Protein AF-A0A970DI71-F1 (afdb_monomer)

Nearest PDB structures (foldseek):
  1t9r-assembly1_A  TM=1.880E-01  e=9.230E+00  Homo sapiens

Sequence (344 aa):
MKNEFAGAINQFGLTFRQYRLLLSMQRLLVEDDIKREIDQDKINLKRLWLEEWEGKVLKTIDESSADRSFISDMTALQQEIDIEKKSLQMSNLPLYLILLELCLFTPYYPLNSSRDKEYMTLKIASFKTSYNIMLEKFSKFLGIDKNMVKVFQESYKKSVTAISGKTQSVLVGMVIGAIIVAITAGFAAPAIAVLFAAEGLTGAAAIASGLAALGGGAIAAGGLGMAGGIAVIVSGGALLGVGCGAGIGSLLQASPDFALTQAAKLEVVIREIIFLCQKDVRMIQEIIKEQRAAICKLEDELLELRISDEENKEKIKNLEKSISYLKKALERYQNIYMEANKNV

Solvent-accessible surface area (backbone atoms only — not comparable to full-atom values): 18375 Å² total; per-residue (Å²): 105,82,74,54,61,51,53,61,58,58,64,34,35,41,52,73,68,56,44,47,51,42,53,20,52,53,52,50,54,52,51,52,32,46,72,62,39,82,53,65,69,57,33,51,52,51,48,52,50,49,53,54,49,51,61,47,38,50,71,54,50,66,89,87,55,95,74,78,67,72,54,86,46,74,66,62,43,44,51,54,45,54,52,49,58,69,67,46,81,90,60,68,57,59,51,54,38,43,50,47,44,62,62,62,61,57,82,48,44,55,64,85,49,98,54,27,74,61,35,58,69,55,68,77,57,50,62,74,67,56,60,46,52,52,50,37,51,50,25,51,63,65,72,40,66,50,64,51,57,58,50,48,50,52,46,31,55,50,35,42,27,65,45,68,72,48,83,66,80,75,62,77,43,68,67,49,36,24,56,51,51,19,52,57,47,62,42,41,42,68,63,34,28,74,71,25,32,55,92,92,46,61,68,73,58,2,30,39,45,15,36,35,31,42,28,29,69,70,80,77,80,79,82,54,56,39,53,48,13,33,22,19,49,63,40,22,34,56,60,48,33,100,32,64,29,72,34,40,52,51,48,24,26,73,32,33,62,57,37,38,47,34,40,16,45,30,48,37,43,47,53,62,42,35,46,68,70,63,62,44,64,64,61,50,52,50,52,54,52,28,37,49,53,29,47,53,52,53,51,51,54,50,52,51,50,68,69,71,49,81,88,43,57,64,39,49,55,23,33,54,49,15,51,52,25,46,52,48,38,50,55,51,52,50,51,52,48,56,58,52,67,73,75,111

Secondary structure (DSSP, 8-state):
-HHHHHHHHHTTSPPHHHHHHHHHHHHHHHHHHHHH---HHHHHHHHHHHHHHHHHHHHHS-TT-S--S----HHHHHHHHHHHHHH--S--HHHHHHHHHHHH---S---SSTTHHHHTT---SS-HHHHHHHHHHHHHHTT--THHHHHHHHHHHHHHHHHH-S-STTTSSTHHHHHHHHHHTT--HHHHHHHHPPTT--THHHHHHHHHHHTTT-TTS---HHHHHHHHHTTTGGG-SS---HHHHHHHHH-HHHHHHHHHHHHHIIIIIIIIII--HHHHHHHHHHHHHHHHHHHHHHHHHHHS-GGGHHHHHHHHHHHHHHHHHHHHHHHHHHHHHT--

Foldseek 3Di:
DVVVLLVLLVLLFDDPLLVLLLVLLLLVLLVVLLVLDPDPVLNVVSVVQSVLLLVLLLVLQDPPDPPSDRPNDPVSSLVSLVVVVVVDDPFLLSLLLSLLLLLLAFGLAALVDPCNVVSLVDHRSDDPVVSLVSSLVSCVSSVHHSCVSVVSNVLLQVLLCQLQVDHDPPQSDRPLNNVLCCLLSLRVQVLQLVQAQDPPDHDPVSSQRLLQLLLFDNPPPDPRGSSRSSRSQSQLSSLFDLGPDSNVLVVLLVALSSLSNSLSSNLCCLQVPCCPPPLPLVSLVSRLVRNVSSLVVLVVVLVVLVVPDDPSVSSNVSSVSSSSSSVSSSVSSVVSSVVSVVVD

Mean predicted aligned error: 9.66 Å

Radius of gyration: 19.43 Å; Cα contacts (8 Å, |Δi|>4): 458; chains: 1; bounding box: 51×45×55 Å

pLDDT: mean 73.45, std 18.36, range [30.02, 95.81]

Structure (mmCIF, N/CA/C/O backbone):
data_AF-A0A970DI71-F1
#
_entry.id   AF-A0A970DI71-F1
#
loop_
_atom_site.group_PDB
_atom_site.id
_atom_site.type_symbol
_atom_site.label_atom_id
_atom_site.label_alt_id
_atom_site.label_comp_id
_atom_site.label_asym_id
_atom_site.label_entity_id
_atom_site.label_seq_id
_atom_site.pdbx_PDB_ins_code
_atom_site.Cartn_x
_atom_site.Cartn_y
_atom_site.Cartn_z
_atom_site.occupancy
_atom_site.B_iso_or_equiv
_atom_site.auth_seq_id
_atom_site.auth_comp_id
_atom_site.auth_asym_id
_atom_site.auth_atom_id
_atom_site.pdbx_PDB_model_num
ATOM 1 N N . MET A 1 1 ? -15.654 6.236 -26.287 1.00 32.94 1 MET A N 1
ATOM 2 C CA . MET A 1 1 ? -14.282 5.688 -26.379 1.00 32.94 1 MET A CA 1
ATOM 3 C C . MET A 1 1 ? -13.228 6.485 -25.608 1.00 32.94 1 MET A C 1
ATOM 5 O O . MET A 1 1 ? -13.005 6.086 -24.481 1.00 32.94 1 MET A O 1
ATOM 9 N N . LYS A 1 2 ? -12.604 7.591 -26.072 1.00 30.02 2 LYS A N 1
ATOM 10 C CA . LYS A 1 2 ? -11.569 8.298 -25.252 1.00 30.02 2 LYS A CA 1
ATOM 11 C C . LYS A 1 2 ? -12.060 8.760 -23.860 1.00 30.02 2 LYS A C 1
ATOM 13 O O . LYS A 1 2 ? -11.286 8.716 -22.913 1.00 30.02 2 LYS A O 1
ATOM 18 N N . ASN A 1 3 ? -13.342 9.116 -23.728 1.00 34.25 3 ASN A N 1
ATOM 19 C CA . ASN A 1 3 ? -13.947 9.535 -22.452 1.00 34.25 3 ASN A CA 1
ATOM 20 C C . ASN A 1 3 ? -14.327 8.382 -21.503 1.00 34.25 3 ASN A C 1
ATOM 22 O O . ASN A 1 3 ? -14.490 8.630 -20.316 1.00 34.25 3 ASN A O 1
ATOM 26 N N . GLU A 1 4 ? -14.453 7.141 -21.986 1.00 38.47 4 GLU A N 1
ATOM 27 C CA . GLU A 1 4 ? -14.722 5.977 -21.117 1.00 38.47 4 GLU A CA 1
ATOM 28 C C . GLU A 1 4 ? -13.419 5.458 -20.488 1.00 38.47 4 GLU A C 1
ATOM 30 O O . GLU A 1 4 ? -13.402 5.129 -19.307 1.00 38.47 4 GLU A O 1
ATOM 35 N N . PHE A 1 5 ? -12.299 5.508 -21.228 1.00 41.31 5 PHE A N 1
ATOM 36 C CA . PHE A 1 5 ? -10.976 5.076 -20.745 1.00 41.31 5 PHE A CA 1
ATOM 37 C C . PHE A 1 5 ? -10.428 5.928 -19.587 1.00 41.31 5 PHE A C 1
ATOM 39 O O . PHE A 1 5 ? -9.821 5.388 -18.666 1.00 41.31 5 PHE A O 1
ATOM 46 N N . ALA A 1 6 ? -10.687 7.240 -19.571 1.00 43.81 6 ALA A N 1
ATOM 47 C CA . ALA A 1 6 ? -10.352 8.089 -18.420 1.00 43.81 6 ALA A CA 1
ATOM 48 C C . ALA A 1 6 ? -11.215 7.766 -17.178 1.00 43.81 6 ALA A C 1
ATOM 50 O O . ALA A 1 6 ? -10.804 8.010 -16.044 1.00 43.81 6 ALA A O 1
ATOM 51 N N . GLY A 1 7 ? -12.405 7.190 -17.383 1.00 47.22 7 GLY A N 1
ATOM 52 C CA . GLY A 1 7 ? -13.349 6.850 -16.321 1.00 47.22 7 GLY A CA 1
ATOM 53 C C . GLY A 1 7 ? -12.916 5.661 -15.463 1.00 47.22 7 GLY A C 1
ATOM 54 O O . GLY A 1 7 ? -13.193 5.667 -14.268 1.00 47.22 7 GLY A O 1
ATOM 55 N N . ALA A 1 8 ? -12.215 4.679 -16.034 1.00 45.81 8 ALA A N 1
ATOM 56 C CA . ALA A 1 8 ? -11.766 3.482 -15.317 1.00 45.81 8 ALA A CA 1
ATOM 57 C C . ALA A 1 8 ? -10.634 3.787 -14.322 1.00 45.81 8 ALA A C 1
ATOM 59 O O . ALA A 1 8 ? -10.703 3.392 -13.162 1.00 45.81 8 ALA A O 1
ATOM 60 N N . ILE A 1 9 ? -9.626 4.562 -14.742 1.00 51.59 9 ILE A N 1
ATOM 61 C CA . ILE A 1 9 ? -8.473 4.950 -13.905 1.00 51.59 9 ILE A CA 1
ATOM 62 C C . ILE A 1 9 ? -8.904 5.906 -12.781 1.00 51.59 9 ILE A C 1
ATOM 64 O O . ILE A 1 9 ? -8.427 5.792 -11.653 1.00 51.59 9 ILE A O 1
ATOM 68 N N . ASN A 1 10 ? -9.878 6.787 -13.041 1.00 56.94 10 ASN A N 1
ATOM 69 C CA . ASN A 1 10 ? -10.446 7.669 -12.017 1.00 56.94 10 ASN A CA 1
ATOM 70 C C . ASN A 1 10 ? -11.092 6.915 -10.841 1.00 56.94 10 ASN A C 1
ATOM 72 O O . ASN A 1 10 ? -11.181 7.474 -9.752 1.00 56.94 10 ASN A O 1
ATOM 76 N N . GLN A 1 11 ? -11.526 5.662 -11.024 1.00 61.88 11 GLN A N 1
ATOM 77 C CA . GLN A 1 11 ? -12.143 4.863 -9.953 1.00 61.88 11 GLN A CA 1
ATOM 78 C C . GLN A 1 11 ? -11.123 4.288 -8.961 1.00 61.88 11 GLN A C 1
ATOM 80 O O . GLN A 1 11 ? -11.496 3.855 -7.873 1.00 61.88 11 GLN A O 1
ATOM 85 N N . PHE A 1 12 ? -9.841 4.297 -9.326 1.00 66.00 12 PHE A N 1
ATOM 86 C CA . PHE A 1 12 ? -8.734 3.820 -8.502 1.00 66.00 12 PHE A CA 1
ATOM 87 C C . PHE A 1 12 ? -8.106 4.934 -7.650 1.00 66.00 12 PHE A C 1
ATOM 89 O O . PHE A 1 12 ? -7.296 4.646 -6.772 1.00 66.00 12 PHE A O 1
ATOM 96 N N . GLY A 1 13 ? -8.470 6.199 -7.872 1.00 69.06 13 GLY A N 1
ATOM 97 C CA . GLY A 1 13 ? -8.037 7.320 -7.040 1.00 69.06 13 GLY A CA 1
ATOM 98 C C . GLY A 1 13 ? -8.971 7.561 -5.851 1.00 69.06 13 GLY A C 1
ATOM 99 O O . GLY A 1 13 ? -10.190 7.480 -5.988 1.00 69.06 13 GLY A O 1
ATOM 100 N N . LEU A 1 14 ? -8.412 7.911 -4.692 1.00 74.81 14 LEU A N 1
ATOM 101 C CA . LEU A 1 14 ? -9.180 8.524 -3.601 1.00 74.81 14 LEU A CA 1
ATOM 102 C C . LEU A 1 14 ? -9.394 10.029 -3.840 1.00 74.81 14 LEU A C 1
ATOM 104 O O . LEU A 1 14 ? -8.502 10.745 -4.291 1.00 74.81 14 LEU A O 1
ATOM 108 N N . THR A 1 15 ? -10.562 10.554 -3.478 1.00 75.50 15 THR A N 1
ATOM 109 C CA . THR A 1 15 ? -10.748 12.011 -3.383 1.00 75.50 15 THR A CA 1
ATOM 110 C C . THR A 1 15 ? -9.911 12.579 -2.234 1.00 75.50 15 THR A C 1
ATOM 112 O O . THR A 1 15 ? -9.514 11.852 -1.322 1.00 75.50 15 THR A O 1
ATOM 115 N N . PHE A 1 16 ? -9.687 13.896 -2.213 1.00 73.81 16 PHE A N 1
ATOM 116 C CA . PHE A 1 16 ? -8.983 14.547 -1.101 1.00 73.81 16 PHE A CA 1
ATOM 117 C C . PHE A 1 16 ? -9.597 14.203 0.267 1.00 73.81 16 PHE A C 1
ATOM 119 O O . PHE A 1 16 ? -8.891 13.862 1.215 1.00 73.81 16 PHE A O 1
ATOM 126 N N . ARG A 1 17 ? -10.930 14.221 0.350 1.00 77.44 17 ARG A N 1
ATOM 127 C CA . ARG A 1 17 ? -11.662 13.886 1.572 1.00 77.44 17 ARG A CA 1
ATOM 128 C C . ARG A 1 17 ? -11.459 12.428 1.987 1.00 77.44 17 ARG A C 1
ATOM 130 O O . ARG A 1 17 ? -11.191 12.156 3.153 1.00 77.44 17 ARG A O 1
ATOM 137 N N . GLN A 1 18 ? -11.526 11.499 1.036 1.00 81.75 18 GLN A N 1
ATOM 138 C CA . GLN A 1 18 ? -11.273 10.076 1.282 1.00 81.75 18 GLN A CA 1
ATOM 139 C C . GLN A 1 18 ? -9.822 9.818 1.706 1.00 81.75 18 GLN A C 1
ATOM 141 O O . GLN A 1 18 ? -9.566 9.021 2.607 1.00 81.75 18 GLN A O 1
ATOM 146 N N . TYR A 1 19 ? -8.866 10.527 1.106 1.00 77.88 19 TYR A N 1
ATOM 147 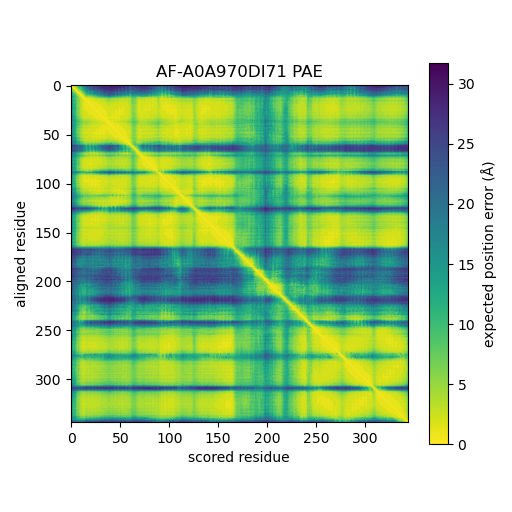C CA . TYR A 1 19 ? -7.462 10.434 1.486 1.00 77.88 19 TYR A CA 1
ATOM 148 C C . TYR A 1 19 ? -7.211 10.985 2.899 1.00 77.88 19 TYR A C 1
ATOM 150 O O . TYR A 1 19 ? -6.511 10.360 3.694 1.00 77.88 19 TYR A O 1
ATOM 158 N N . ARG A 1 20 ? -7.864 12.091 3.274 1.00 80.69 20 ARG A N 1
ATOM 159 C CA . ARG A 1 20 ? -7.847 12.608 4.651 1.00 80.69 20 ARG A CA 1
ATOM 160 C C . ARG A 1 20 ? -8.412 11.599 5.656 1.00 80.69 20 ARG A C 1
ATOM 162 O O . ARG A 1 20 ? -7.857 11.471 6.749 1.00 80.69 20 ARG A O 1
ATOM 169 N N . LEU A 1 21 ? -9.480 10.875 5.305 1.00 86.88 21 LEU A N 1
ATOM 170 C CA . LEU A 1 21 ? -10.022 9.794 6.139 1.00 86.88 21 LEU A CA 1
ATOM 171 C C . LEU A 1 21 ? -8.980 8.689 6.358 1.00 86.88 21 LEU A C 1
ATOM 173 O O . LEU A 1 21 ? -8.718 8.329 7.505 1.00 86.88 21 LEU A O 1
ATOM 177 N N . LEU A 1 22 ? -8.337 8.213 5.284 1.00 85.62 22 LEU A N 1
ATOM 178 C CA . LEU A 1 22 ? -7.258 7.221 5.361 1.00 85.62 22 LEU A CA 1
ATOM 179 C C . LEU A 1 22 ? -6.131 7.682 6.294 1.00 85.62 22 LEU A C 1
ATOM 181 O O . LEU A 1 22 ? -5.760 6.960 7.219 1.00 85.62 22 LEU A O 1
ATOM 185 N N . LEU A 1 23 ? -5.622 8.895 6.085 1.00 83.44 23 LEU A N 1
ATOM 186 C CA . LEU A 1 23 ? -4.538 9.458 6.887 1.00 83.44 23 LEU A CA 1
ATOM 187 C C . LEU A 1 23 ? -4.926 9.622 8.362 1.00 83.44 23 LEU A C 1
ATOM 189 O O . LEU A 1 23 ? -4.149 9.288 9.254 1.00 83.44 23 LEU A O 1
ATOM 193 N N . SER A 1 24 ? -6.149 10.079 8.637 1.00 89.31 24 SER A N 1
ATOM 194 C CA . SER A 1 24 ? -6.659 10.209 10.008 1.00 89.31 24 SER A CA 1
ATOM 195 C C . SER A 1 24 ? -6.764 8.845 10.699 1.00 89.31 24 SER A C 1
ATOM 197 O O . SER A 1 24 ? -6.403 8.705 11.866 1.00 89.31 24 SER A O 1
ATOM 199 N N . MET A 1 25 ? -7.186 7.808 9.973 1.00 91.94 25 MET A N 1
ATOM 200 C CA . MET A 1 25 ? -7.239 6.434 10.482 1.00 91.94 25 MET A CA 1
ATOM 201 C C . MET A 1 25 ? -5.841 5.840 10.720 1.00 91.94 25 MET A C 1
ATOM 203 O O . MET A 1 25 ? -5.632 5.180 11.737 1.00 91.94 25 MET A O 1
ATOM 207 N N . GLN A 1 26 ? -4.866 6.111 9.846 1.00 87.81 26 GLN A N 1
ATOM 208 C CA . GLN A 1 26 ? -3.463 5.721 10.053 1.00 87.81 26 GLN A CA 1
ATOM 209 C C . GLN A 1 26 ? -2.869 6.384 11.300 1.00 87.81 26 GLN A C 1
ATOM 211 O O . GLN A 1 26 ? -2.247 5.706 12.117 1.00 87.81 26 GLN A O 1
ATOM 216 N N . ARG A 1 27 ? -3.129 7.681 11.498 1.00 89.75 27 ARG A N 1
ATOM 217 C CA . ARG A 1 27 ? -2.744 8.430 12.704 1.00 89.75 27 ARG A CA 1
ATOM 218 C C . ARG A 1 27 ? -3.292 7.767 13.969 1.00 89.75 27 ARG A C 1
ATOM 220 O O . ARG A 1 27 ? -2.546 7.497 14.906 1.00 89.75 27 ARG A O 1
ATOM 227 N N . LEU A 1 28 ? -4.582 7.422 13.966 1.00 92.19 28 LEU A N 1
ATOM 228 C CA . LEU A 1 28 ? -5.248 6.756 15.090 1.00 92.19 28 LEU A CA 1
ATOM 229 C C . LEU A 1 28 ? -4.700 5.346 15.371 1.00 92.19 28 LEU A C 1
ATOM 231 O O . LEU A 1 28 ? -4.624 4.966 16.539 1.00 92.19 28 LEU A O 1
ATOM 235 N N . LEU A 1 29 ? -4.277 4.592 14.344 1.00 89.56 29 LEU A N 1
ATOM 236 C CA . LEU A 1 29 ? -3.578 3.307 14.532 1.00 89.56 29 LEU A CA 1
ATOM 237 C C . LEU A 1 29 ? -2.271 3.490 15.305 1.00 89.56 29 LEU A C 1
ATOM 239 O O . LEU A 1 29 ? -1.957 2.697 16.190 1.00 89.56 29 LEU A O 1
ATOM 243 N N . VAL A 1 30 ? -1.513 4.538 14.983 1.00 90.06 30 VAL A N 1
ATOM 244 C CA . VAL A 1 30 ? -0.240 4.838 15.649 1.00 90.06 30 VAL A CA 1
ATOM 245 C C . VAL A 1 30 ? -0.477 5.337 17.072 1.00 90.06 30 VAL A C 1
ATOM 247 O O . VAL A 1 30 ? 0.224 4.914 17.987 1.00 90.06 30 VAL A O 1
ATOM 250 N N . GLU A 1 31 ? -1.490 6.177 17.294 1.00 92.12 31 GLU A N 1
ATOM 251 C CA . GLU A 1 31 ? -1.868 6.617 18.642 1.00 92.12 31 GLU A CA 1
ATOM 252 C C . GLU A 1 31 ? -2.305 5.457 19.543 1.00 92.12 31 GLU A C 1
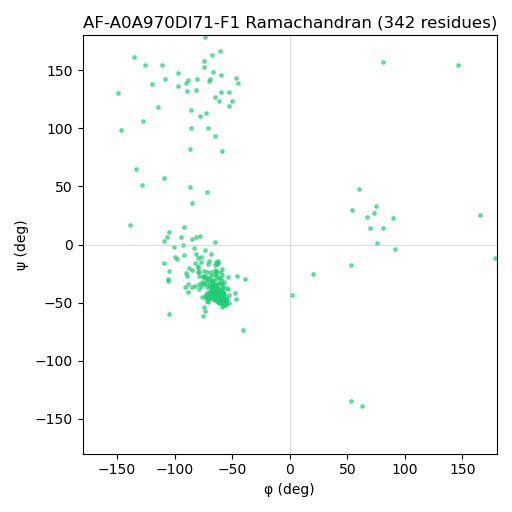ATOM 254 O O . GLU A 1 31 ? -1.957 5.435 20.724 1.00 92.12 31 GLU A O 1
ATOM 259 N N . ASP A 1 32 ? -3.075 4.500 19.020 1.00 90.44 32 ASP A N 1
ATOM 260 C CA . ASP A 1 32 ? -3.457 3.300 19.770 1.00 90.44 32 ASP A CA 1
ATOM 261 C C . ASP A 1 32 ? -2.242 2.438 20.109 1.00 90.44 32 ASP A C 1
ATOM 263 O O . ASP A 1 32 ? -2.145 1.948 21.233 1.00 90.44 32 ASP A O 1
ATOM 267 N N . ASP A 1 33 ? -1.278 2.318 19.191 1.00 90.12 33 ASP A N 1
ATOM 268 C CA . ASP A 1 33 ? -0.030 1.614 19.476 1.00 90.12 33 ASP A CA 1
ATOM 269 C C . ASP A 1 33 ? 0.793 2.305 20.572 1.00 90.12 33 ASP A C 1
ATOM 271 O O . ASP A 1 33 ? 1.257 1.649 21.504 1.00 90.12 33 ASP A O 1
ATOM 275 N N . ILE A 1 34 ? 0.907 3.637 20.519 1.00 92.12 34 ILE A N 1
ATOM 276 C CA . ILE A 1 34 ? 1.573 4.444 21.554 1.00 92.12 34 ILE A CA 1
ATOM 277 C C . ILE A 1 34 ? 0.896 4.253 22.914 1.00 92.12 34 ILE A C 1
ATOM 279 O O . ILE A 1 34 ? 1.584 4.091 23.918 1.00 92.12 34 ILE A O 1
ATOM 283 N N . LYS A 1 35 ? -0.443 4.249 22.965 1.00 91.31 35 LYS A N 1
ATOM 284 C CA . LYS A 1 35 ? -1.215 4.055 24.208 1.00 91.31 35 LYS A CA 1
ATOM 285 C C . LYS A 1 35 ? -1.010 2.672 24.833 1.00 91.31 35 LYS A C 1
ATOM 287 O O . LYS A 1 35 ? -1.277 2.509 26.021 1.00 91.31 35 LYS A O 1
ATOM 292 N N . ARG A 1 36 ? -0.595 1.680 24.042 1.00 88.81 36 ARG A N 1
ATOM 293 C CA . ARG A 1 36 ? -0.370 0.294 24.483 1.00 88.81 36 ARG A CA 1
ATOM 294 C C . ARG A 1 36 ? 1.091 -0.020 24.789 1.00 88.81 36 ARG A C 1
ATOM 296 O O . ARG A 1 36 ? 1.358 -1.078 25.352 1.00 88.81 36 ARG A O 1
ATOM 303 N N . GLU A 1 37 ? 2.019 0.847 24.396 1.00 90.31 37 GLU A N 1
ATOM 304 C CA . GLU A 1 37 ? 3.434 0.705 24.723 1.00 90.31 37 GLU A CA 1
ATOM 305 C C . GLU A 1 37 ? 3.661 0.950 26.221 1.00 90.31 37 GLU A C 1
ATOM 307 O O . GLU A 1 37 ? 3.031 1.817 26.821 1.00 90.31 37 GLU A O 1
ATOM 312 N N . ILE A 1 38 ? 4.548 0.159 26.825 1.00 90.88 38 ILE A N 1
ATOM 313 C CA . ILE A 1 38 ? 4.873 0.241 28.261 1.00 90.88 38 ILE A CA 1
ATOM 314 C C . ILE A 1 38 ? 6.248 0.889 28.450 1.00 90.88 38 ILE A C 1
ATOM 316 O O . ILE A 1 38 ? 6.503 1.569 29.440 1.00 90.88 38 ILE A O 1
ATOM 320 N N . ASP A 1 39 ? 7.138 0.675 27.485 1.00 92.69 39 ASP A N 1
ATOM 321 C CA . ASP A 1 39 ? 8.491 1.208 27.478 1.00 92.69 39 ASP A CA 1
ATOM 322 C C . ASP A 1 39 ? 8.469 2.719 27.196 1.00 92.69 39 ASP A C 1
ATOM 324 O O . ASP A 1 39 ? 8.099 3.159 26.105 1.00 92.69 39 ASP A O 1
ATOM 328 N N . GLN A 1 40 ? 8.851 3.522 28.193 1.00 94.25 40 GLN A N 1
ATOM 329 C CA . GLN A 1 40 ? 8.754 4.981 28.127 1.00 94.25 40 GLN A CA 1
ATOM 330 C C . GLN A 1 40 ? 9.634 5.592 27.028 1.00 94.25 40 GLN A C 1
ATOM 332 O O . GLN A 1 40 ? 9.226 6.570 26.395 1.00 94.25 40 GLN A O 1
ATOM 337 N N . ASP A 1 41 ? 10.801 5.006 26.758 1.00 93.44 41 ASP A N 1
ATOM 338 C CA . ASP A 1 41 ? 11.694 5.476 25.701 1.00 93.44 41 ASP A CA 1
ATOM 339 C C . ASP A 1 41 ? 11.078 5.199 24.328 1.00 93.44 41 ASP A C 1
ATOM 341 O O . ASP A 1 41 ? 11.050 6.081 23.464 1.00 93.44 41 ASP A O 1
ATOM 345 N N . LYS A 1 42 ? 10.472 4.018 24.144 1.00 92.56 42 LYS A N 1
ATOM 346 C CA . LYS A 1 42 ? 9.714 3.708 22.922 1.00 92.56 42 LYS A CA 1
ATOM 347 C C . LYS A 1 42 ? 8.470 4.571 22.778 1.00 92.56 42 LYS A C 1
ATOM 349 O O . LYS A 1 42 ? 8.196 5.009 21.666 1.00 92.56 42 LYS A O 1
ATOM 354 N N . ILE A 1 43 ? 7.735 4.855 23.855 1.00 94.31 43 ILE A N 1
ATOM 355 C CA . ILE A 1 43 ? 6.598 5.790 23.828 1.00 94.31 43 ILE A CA 1
ATOM 356 C C . ILE A 1 43 ? 7.058 7.145 23.282 1.00 94.31 43 ILE A C 1
ATOM 358 O O . ILE A 1 43 ? 6.437 7.684 22.366 1.00 94.31 43 ILE A O 1
ATOM 362 N N . ASN A 1 44 ? 8.150 7.685 23.827 1.00 95.44 44 ASN A N 1
ATOM 363 C CA . ASN A 1 44 ? 8.685 8.980 23.418 1.00 95.44 44 ASN A CA 1
ATOM 364 C C . ASN A 1 44 ? 9.124 8.957 21.949 1.00 95.44 44 ASN A C 1
ATOM 366 O O . ASN A 1 44 ? 8.753 9.844 21.184 1.00 95.44 44 ASN A O 1
ATOM 370 N N . LEU A 1 45 ? 9.838 7.913 21.524 1.00 93.50 45 LEU A N 1
ATOM 371 C CA . LEU A 1 45 ? 10.304 7.788 20.145 1.00 93.50 45 LEU A CA 1
ATOM 372 C C . LEU A 1 45 ? 9.152 7.591 19.143 1.00 93.50 45 LEU A C 1
ATOM 374 O O . LEU A 1 45 ? 9.175 8.170 18.059 1.00 93.50 45 LEU A O 1
ATOM 378 N N . LYS A 1 46 ? 8.110 6.831 19.504 1.00 93.56 46 LYS A N 1
ATOM 379 C CA . LYS A 1 46 ? 6.896 6.667 18.686 1.00 93.56 46 LYS A CA 1
ATOM 380 C C . LYS A 1 46 ? 6.111 7.973 18.552 1.00 93.56 46 LYS A C 1
ATOM 382 O O . LYS A 1 46 ? 5.580 8.237 17.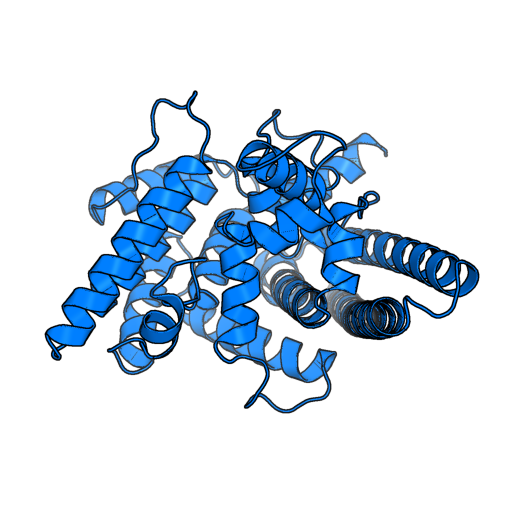477 1.00 93.56 46 LYS A O 1
ATOM 387 N N . ARG A 1 47 ? 6.048 8.790 19.613 1.00 95.81 47 ARG A N 1
ATOM 388 C CA . ARG A 1 47 ? 5.444 10.135 19.567 1.00 95.81 47 ARG A CA 1
ATOM 389 C C . ARG A 1 47 ? 6.222 11.066 18.646 1.00 95.81 47 ARG A C 1
ATOM 391 O O . ARG A 1 47 ? 5.608 11.671 17.781 1.00 95.81 47 ARG A O 1
ATOM 398 N N . LEU A 1 48 ? 7.551 11.093 18.760 1.00 94.00 48 LEU A N 1
ATOM 399 C CA . LEU A 1 48 ? 8.408 11.866 17.854 1.00 94.00 48 LEU A CA 1
ATOM 400 C C . LEU A 1 48 ? 8.207 11.450 16.393 1.00 94.00 48 LEU A C 1
ATOM 402 O O . LEU A 1 48 ? 8.053 12.304 15.523 1.00 94.00 48 LEU A O 1
ATOM 406 N N . TRP A 1 49 ? 8.141 10.140 16.126 1.00 88.00 49 TRP A N 1
ATOM 407 C CA . TRP A 1 49 ? 7.845 9.638 14.787 1.00 88.00 49 TRP A CA 1
ATOM 408 C C . TRP A 1 49 ? 6.483 10.128 14.283 1.00 88.00 49 TRP A C 1
ATOM 410 O O . TRP A 1 49 ? 6.380 10.572 13.143 1.00 88.00 49 TRP A O 1
ATOM 420 N N . LEU A 1 50 ? 5.445 10.067 15.126 1.00 90.44 50 LEU A N 1
ATOM 421 C CA . LEU A 1 50 ? 4.099 10.511 14.766 1.00 90.44 50 LEU A CA 1
ATOM 422 C C . LEU A 1 50 ? 4.059 12.019 14.486 1.00 90.44 50 LEU A C 1
ATOM 424 O O . LEU A 1 50 ? 3.509 12.419 13.468 1.00 90.44 50 LEU A O 1
ATOM 428 N N . GLU A 1 51 ? 4.685 12.841 15.327 1.00 90.50 51 GLU A N 1
ATOM 429 C CA . GLU A 1 51 ? 4.774 14.297 15.144 1.00 90.50 51 GLU A CA 1
ATOM 430 C C . GLU A 1 51 ? 5.504 14.665 13.843 1.00 90.50 51 GLU A C 1
ATOM 432 O O . GLU A 1 51 ? 5.041 15.510 13.071 1.00 90.50 51 GLU A O 1
ATOM 437 N N . GLU A 1 52 ? 6.628 14.002 13.554 1.00 83.38 52 GLU A N 1
ATOM 438 C CA . GLU A 1 52 ? 7.347 14.187 12.294 1.00 83.38 52 GLU A CA 1
ATOM 439 C C . GLU A 1 52 ? 6.515 13.749 11.085 1.00 83.38 52 GLU A C 1
ATOM 441 O O . GLU A 1 52 ? 6.501 14.436 10.059 1.00 83.38 52 GLU A O 1
ATOM 446 N N . TRP A 1 53 ? 5.835 12.607 11.193 1.00 82.69 53 TRP A N 1
ATOM 447 C CA . TRP A 1 53 ? 4.971 12.075 10.147 1.00 82.69 53 TRP A CA 1
ATOM 448 C C . TRP A 1 53 ? 3.822 13.041 9.849 1.00 82.69 53 TRP A C 1
ATOM 450 O O . TRP A 1 53 ? 3.644 13.437 8.698 1.00 82.69 53 TRP A O 1
ATOM 460 N N . GLU A 1 54 ? 3.107 13.495 10.880 1.00 81.25 54 GLU A N 1
ATOM 461 C CA . GLU A 1 54 ? 2.019 14.467 10.772 1.00 81.25 54 GLU A CA 1
ATOM 462 C C . GLU A 1 54 ? 2.507 15.764 10.120 1.00 81.25 54 GLU A C 1
ATOM 464 O O . GLU A 1 54 ? 1.947 16.207 9.116 1.00 81.25 54 GLU A O 1
ATOM 469 N N . GLY A 1 55 ? 3.597 16.342 10.632 1.00 76.12 55 GLY A N 1
ATOM 470 C CA . GLY A 1 55 ? 4.140 17.601 10.127 1.00 76.12 55 GLY A CA 1
ATOM 471 C C . GLY A 1 55 ? 4.548 17.536 8.655 1.00 76.12 55 GLY A C 1
ATOM 472 O O . GLY A 1 55 ? 4.427 18.526 7.933 1.00 76.12 55 GLY A O 1
ATOM 473 N N . LYS A 1 56 ? 5.015 16.379 8.180 1.00 71.25 56 LYS A N 1
ATOM 474 C CA . LYS A 1 56 ? 5.389 16.201 6.777 1.00 71.25 56 LYS A CA 1
ATOM 475 C C . LYS A 1 56 ? 4.176 15.848 5.888 1.00 71.25 56 LYS A C 1
ATOM 477 O O . LYS A 1 56 ? 4.097 16.357 4.769 1.00 71.25 56 LYS A O 1
ATOM 482 N N . VAL A 1 57 ? 3.204 15.061 6.369 1.00 69.94 57 VAL A N 1
ATOM 483 C CA . VAL A 1 57 ? 1.944 14.780 5.642 1.00 69.94 57 VAL A CA 1
ATOM 484 C C . VAL A 1 57 ? 1.174 16.080 5.405 1.00 69.94 57 VAL A C 1
ATOM 486 O O . VAL A 1 57 ? 0.741 16.350 4.286 1.00 69.94 57 VAL A O 1
ATOM 489 N N . LEU A 1 58 ? 1.060 16.928 6.430 1.00 69.94 58 LEU A N 1
ATOM 490 C CA . LEU A 1 58 ? 0.344 18.202 6.346 1.00 69.94 58 LEU A CA 1
ATOM 491 C C . LEU A 1 58 ? 0.978 19.196 5.371 1.00 69.94 58 LEU A C 1
ATOM 493 O O . LEU A 1 58 ? 0.259 19.981 4.768 1.00 69.94 58 LEU A O 1
ATOM 497 N N . LYS A 1 59 ? 2.301 19.147 5.173 1.00 65.62 59 LYS A N 1
ATOM 498 C CA . LYS A 1 59 ? 2.996 19.945 4.144 1.00 65.62 59 LYS A CA 1
ATOM 499 C C . LYS A 1 59 ? 2.723 19.462 2.719 1.00 65.62 59 LYS A C 1
ATOM 501 O O . LYS A 1 59 ? 2.899 20.222 1.777 1.00 65.62 59 LYS A O 1
ATOM 506 N N . THR A 1 60 ? 2.343 18.196 2.566 1.00 58.34 60 THR A N 1
ATOM 507 C CA . THR A 1 60 ? 2.038 17.572 1.269 1.00 58.34 60 THR A CA 1
ATOM 508 C C . THR A 1 60 ? 0.588 17.838 0.844 1.00 58.34 60 THR A C 1
ATOM 510 O O . THR A 1 60 ? 0.253 17.778 -0.338 1.00 58.34 60 THR A O 1
ATOM 513 N N . ILE A 1 61 ? -0.278 18.152 1.808 1.00 58.50 61 ILE A N 1
ATOM 514 C CA . ILE A 1 61 ? -1.666 18.564 1.609 1.00 58.50 61 ILE A CA 1
ATOM 515 C C . ILE A 1 61 ? -1.693 20.085 1.362 1.00 58.50 61 ILE A C 1
ATOM 517 O O . ILE A 1 61 ? -1.302 20.856 2.231 1.00 58.50 61 ILE A O 1
ATOM 521 N N . ASP A 1 62 ? -2.126 20.499 0.165 1.00 55.25 62 ASP A N 1
ATOM 522 C CA . ASP A 1 62 ? -2.081 21.880 -0.349 1.00 55.25 62 ASP A CA 1
ATOM 523 C C . ASP A 1 62 ? -2.534 22.967 0.656 1.00 55.25 62 ASP A C 1
ATOM 525 O O . ASP A 1 62 ? -3.542 22.833 1.364 1.00 55.25 62 ASP A O 1
ATOM 529 N N . GLU A 1 63 ? -1.804 24.089 0.661 1.00 48.62 63 GLU A N 1
ATOM 530 C CA . GLU A 1 63 ? -2.011 25.250 1.527 1.00 48.62 63 GLU A CA 1
ATOM 531 C C . GLU A 1 63 ? -3.351 25.968 1.263 1.00 48.62 63 GLU A C 1
ATOM 533 O O . GLU A 1 63 ? -3.847 26.714 2.108 1.00 48.62 63 GLU A O 1
ATOM 538 N N . SER A 1 64 ? -3.991 25.737 0.122 1.00 49.84 64 SER A N 1
ATOM 539 C CA . SER A 1 64 ? -5.235 26.424 -0.248 1.00 49.84 64 SER A CA 1
ATOM 540 C C . SER A 1 64 ? -6.509 25.863 0.413 1.00 49.84 64 SER A C 1
ATOM 542 O O . SER A 1 64 ? -7.560 26.507 0.371 1.00 49.84 64 SER A O 1
ATOM 544 N N . SER A 1 65 ? -6.446 24.688 1.052 1.00 52.31 65 SER A N 1
ATOM 545 C CA . SER A 1 65 ? -7.625 24.016 1.619 1.00 52.31 65 SER A CA 1
ATOM 546 C C . SER A 1 65 ? -7.913 24.440 3.071 1.00 52.31 65 SER A C 1
ATOM 548 O O . SER A 1 65 ? -7.021 24.469 3.918 1.00 52.31 65 SER A O 1
ATOM 550 N N . ALA A 1 66 ? -9.174 24.770 3.382 1.00 48.09 66 ALA A N 1
ATOM 551 C CA . ALA A 1 66 ? -9.613 25.240 4.706 1.00 48.09 66 ALA A CA 1
ATOM 552 C C . ALA A 1 66 ? -9.667 24.139 5.791 1.00 48.09 66 ALA A C 1
ATOM 554 O O . ALA A 1 66 ? -9.922 24.436 6.955 1.00 48.09 66 ALA A O 1
ATOM 555 N N . ASP A 1 67 ? -9.421 22.877 5.427 1.00 56.84 67 ASP A N 1
ATOM 556 C CA . ASP A 1 67 ? -9.681 21.703 6.270 1.00 56.84 67 ASP A CA 1
ATOM 557 C C . ASP A 1 67 ? -8.434 20.803 6.385 1.00 56.84 67 ASP A C 1
ATOM 559 O O . ASP A 1 67 ? -8.457 19.602 6.108 1.00 56.84 67 ASP A O 1
ATOM 563 N N . ARG A 1 68 ? -7.297 21.420 6.747 1.00 63.97 68 ARG A N 1
ATOM 564 C CA . ARG A 1 68 ? -5.971 20.772 6.811 1.00 63.97 68 ARG A CA 1
ATOM 565 C C . ARG A 1 68 ? -5.743 19.902 8.051 1.00 63.97 68 ARG A C 1
ATOM 567 O O . ARG A 1 68 ? -4.615 19.500 8.294 1.00 63.97 68 ARG A O 1
ATOM 574 N N . SER A 1 69 ? -6.737 19.651 8.897 1.00 72.88 69 SER A N 1
ATOM 575 C CA . SER A 1 69 ? -6.515 18.929 10.157 1.00 72.88 69 SER A CA 1
ATOM 576 C C . SER A 1 69 ? -6.849 17.446 10.041 1.00 72.88 69 SER A C 1
ATOM 578 O O . SER A 1 69 ? -7.778 17.045 9.335 1.00 72.88 69 SER A O 1
ATOM 580 N N . PHE A 1 70 ? -6.118 16.613 10.777 1.00 81.62 70 PHE A N 1
ATOM 581 C CA . PHE A 1 70 ? -6.522 15.228 10.988 1.00 81.62 70 PHE A CA 1
ATOM 582 C C . PHE A 1 70 ? -7.806 15.162 11.815 1.00 81.62 70 PHE A C 1
ATOM 584 O O . PHE A 1 70 ? -8.041 15.988 12.699 1.00 81.62 70 PHE A O 1
ATOM 591 N N . ILE A 1 71 ? -8.615 14.137 11.562 1.00 84.56 71 ILE A N 1
ATOM 592 C CA . ILE A 1 71 ? -9.787 13.847 12.382 1.00 84.56 71 ILE A CA 1
ATOM 593 C C . ILE A 1 71 ? -9.326 12.994 13.565 1.00 84.56 71 ILE A C 1
ATOM 595 O O . ILE A 1 71 ? -9.079 11.796 13.436 1.00 84.56 71 ILE A O 1
ATOM 599 N N . SER A 1 72 ? -9.152 13.640 14.715 1.00 81.00 72 SER A N 1
ATOM 600 C CA . SER A 1 72 ? -8.564 13.017 15.907 1.00 81.00 72 SER A CA 1
ATOM 601 C C . SER A 1 72 ? -9.575 12.306 16.806 1.00 81.00 72 SER A C 1
ATOM 603 O O . SER A 1 72 ? -9.189 11.457 17.605 1.00 81.00 72 SER A O 1
ATOM 605 N N . ASP A 1 73 ? -10.861 12.637 16.692 1.00 88.19 73 ASP A N 1
ATOM 606 C CA . ASP A 1 73 ? -11.924 12.033 17.494 1.00 88.19 73 ASP A CA 1
ATOM 607 C C . ASP A 1 73 ? -12.629 10.893 16.742 1.00 88.19 73 ASP A C 1
ATOM 609 O O . ASP A 1 73 ? -12.973 11.016 15.567 1.00 88.19 73 ASP A O 1
ATOM 613 N N . MET A 1 74 ? -12.879 9.777 17.436 1.00 88.06 74 MET A N 1
ATOM 614 C CA . MET A 1 74 ? -13.519 8.588 16.855 1.00 88.06 74 MET A CA 1
ATOM 615 C C . MET A 1 74 ? -14.978 8.835 16.445 1.00 88.06 74 MET A C 1
ATOM 617 O O . MET A 1 74 ? -15.449 8.202 15.502 1.00 88.06 74 MET A O 1
ATOM 621 N N . THR A 1 75 ? -15.694 9.726 17.135 1.00 91.00 75 THR A N 1
ATOM 622 C CA . THR A 1 75 ? -17.086 10.072 16.811 1.00 91.00 75 THR A CA 1
ATOM 623 C C . THR A 1 75 ? -17.131 10.981 15.589 1.00 91.00 75 THR A C 1
ATOM 625 O O . THR A 1 75 ? -17.892 10.714 14.662 1.00 91.00 75 THR A O 1
ATOM 628 N N . ALA A 1 76 ? -16.271 12.001 15.545 1.00 91.00 76 ALA A N 1
ATOM 629 C CA . ALA A 1 76 ? -16.113 12.866 14.378 1.00 91.00 76 ALA A CA 1
ATOM 630 C C . ALA A 1 76 ? -15.674 12.069 13.138 1.00 91.00 76 ALA A C 1
ATOM 632 O O . ALA A 1 76 ? -16.215 12.262 12.051 1.00 91.00 76 ALA A O 1
ATOM 633 N N . LEU A 1 77 ? -14.756 11.109 13.306 1.00 92.62 77 LEU A N 1
ATOM 634 C CA . LEU A 1 77 ? -14.338 10.210 12.230 1.00 92.62 77 LEU A CA 1
ATOM 635 C C . LEU A 1 77 ? -15.519 9.397 11.693 1.00 92.62 77 LEU A C 1
ATOM 637 O O . LEU A 1 77 ? -15.706 9.322 10.482 1.00 92.62 77 LEU A O 1
ATOM 641 N N . GLN A 1 78 ? -16.326 8.810 12.582 1.00 93.00 78 GLN A N 1
ATOM 642 C CA . GLN A 1 78 ? -17.518 8.065 12.183 1.00 93.00 78 GLN A CA 1
ATOM 643 C C . GLN A 1 78 ? -18.497 8.954 11.402 1.00 93.00 78 GLN A C 1
ATOM 645 O O . GLN A 1 78 ? -19.003 8.529 10.368 1.00 93.00 78 GLN A O 1
ATOM 650 N N . GLN A 1 79 ? -18.727 10.190 11.855 1.00 92.38 79 GLN A N 1
ATOM 651 C CA . GLN A 1 79 ? -19.616 11.139 11.179 1.00 92.38 79 GLN A CA 1
ATOM 652 C C . GLN A 1 79 ? -19.130 11.481 9.767 1.00 92.38 79 GLN A C 1
ATOM 654 O O . GLN A 1 79 ? -19.916 11.426 8.823 1.00 92.38 79 GLN A O 1
ATOM 659 N N . GLU A 1 80 ? -17.841 11.781 9.598 1.00 91.69 80 GLU A N 1
ATOM 660 C CA . GLU A 1 80 ? -17.261 12.068 8.281 1.00 91.69 80 GLU A CA 1
ATOM 661 C C . GLU A 1 80 ? -17.349 10.861 7.339 1.00 91.69 80 GLU A C 1
ATOM 663 O O . GLU A 1 80 ? -17.710 11.014 6.170 1.00 91.69 80 GLU A O 1
ATOM 668 N N . ILE A 1 81 ? -17.109 9.650 7.855 1.00 92.56 81 ILE A N 1
ATOM 669 C CA . ILE A 1 81 ? -17.293 8.406 7.096 1.00 92.56 81 ILE A CA 1
ATOM 670 C C . ILE A 1 81 ? -18.760 8.220 6.699 1.00 92.56 81 ILE A C 1
ATOM 672 O O . ILE A 1 81 ? -19.034 7.850 5.562 1.00 92.56 81 ILE A O 1
ATOM 676 N N . ASP A 1 82 ? -19.715 8.493 7.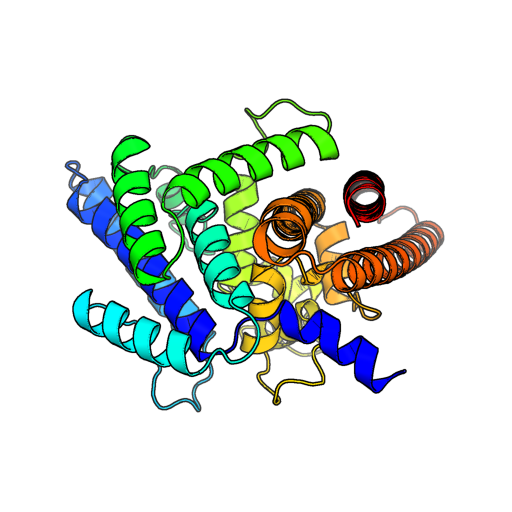587 1.00 92.12 82 ASP A N 1
ATOM 677 C CA . ASP A 1 82 ? -21.141 8.357 7.278 1.00 92.12 82 ASP A CA 1
ATOM 678 C C . ASP A 1 82 ? -21.609 9.370 6.226 1.00 92.12 82 ASP A C 1
ATOM 680 O O . ASP A 1 82 ? -22.463 9.048 5.395 1.00 92.12 82 ASP A O 1
ATOM 684 N N . ILE A 1 83 ? -21.049 10.583 6.218 1.00 91.00 83 ILE A N 1
ATOM 685 C CA . ILE A 1 83 ? -21.310 11.562 5.157 1.00 91.00 83 ILE A CA 1
ATOM 686 C C . ILE A 1 83 ? -20.689 11.086 3.837 1.00 91.00 83 ILE A C 1
ATOM 688 O O . ILE A 1 83 ? -21.343 11.178 2.801 1.00 91.00 83 ILE A O 1
ATOM 692 N N . GLU A 1 84 ? -19.464 10.557 3.856 1.00 89.12 84 GLU A N 1
ATOM 693 C CA . GLU A 1 84 ? -18.819 10.014 2.654 1.00 89.12 84 GLU A CA 1
ATOM 694 C C . GLU A 1 84 ? -19.579 8.801 2.099 1.00 89.12 84 GLU A C 1
ATOM 696 O O . GLU A 1 84 ? -19.842 8.707 0.908 1.00 89.12 84 GLU A O 1
ATOM 701 N N . LYS A 1 85 ? -20.067 7.904 2.956 1.00 90.06 85 LYS A N 1
ATOM 702 C CA . LYS A 1 85 ? -20.915 6.781 2.531 1.00 90.06 85 LYS A CA 1
ATOM 703 C C . LYS A 1 85 ? -22.192 7.235 1.827 1.00 90.06 85 LYS A C 1
ATOM 705 O O . LYS A 1 85 ? -22.647 6.554 0.917 1.00 90.06 85 LYS A O 1
ATOM 710 N N . LYS A 1 86 ? -22.771 8.371 2.230 1.00 88.38 86 LYS A N 1
ATOM 711 C CA . LYS A 1 86 ? -23.954 8.953 1.574 1.00 88.38 86 LYS A CA 1
ATOM 712 C C . LYS A 1 86 ? -23.624 9.638 0.246 1.00 88.38 86 LYS A C 1
ATOM 714 O O . LYS A 1 86 ? -24.506 9.725 -0.603 1.00 88.38 86 LYS A O 1
ATOM 719 N N . SER A 1 87 ? -22.400 10.146 0.068 1.00 84.81 87 SER A N 1
ATOM 720 C CA . SER A 1 87 ? -21.966 10.756 -1.198 1.00 84.81 87 SER A CA 1
ATOM 721 C C . SER A 1 87 ? -21.575 9.711 -2.248 1.00 84.81 87 SER A C 1
ATOM 723 O O . SER A 1 87 ? -21.649 9.991 -3.446 1.00 84.81 87 SER A O 1
ATOM 725 N N . LEU A 1 88 ? -21.207 8.498 -1.821 1.00 81.12 88 LEU A N 1
ATOM 726 C CA . LEU A 1 88 ? -20.906 7.371 -2.699 1.00 81.12 88 LEU A CA 1
ATOM 727 C C . LEU A 1 88 ? -22.190 6.836 -3.351 1.00 81.12 88 LEU A C 1
ATOM 729 O O . LEU A 1 88 ? -22.957 6.091 -2.752 1.00 81.12 88 LEU A O 1
ATOM 733 N N . GLN A 1 89 ? -22.425 7.229 -4.603 1.00 68.12 89 GLN A N 1
ATOM 734 C CA . GLN A 1 89 ? -23.620 6.827 -5.351 1.00 68.12 89 GLN A CA 1
ATOM 735 C C . GLN A 1 89 ? -23.541 5.374 -5.847 1.00 68.12 89 GLN A C 1
ATOM 737 O O . GLN A 1 89 ? -24.384 4.552 -5.505 1.00 68.12 89 GLN A O 1
ATOM 742 N N . MET A 1 90 ? -22.548 5.064 -6.692 1.00 58.28 90 MET A N 1
ATOM 743 C CA . MET A 1 90 ? -22.531 3.837 -7.509 1.00 58.28 90 MET A CA 1
ATOM 744 C C . MET A 1 90 ? -21.499 2.789 -7.077 1.00 58.28 90 MET A C 1
ATOM 746 O O . MET A 1 90 ? -21.599 1.642 -7.502 1.00 58.28 90 MET A O 1
ATOM 750 N N . SER A 1 91 ? -20.501 3.146 -6.262 1.00 72.75 91 SER A N 1
ATOM 751 C CA . SER A 1 91 ? -19.428 2.218 -5.889 1.00 72.75 91 SER A CA 1
ATOM 752 C C . SER A 1 91 ? -18.879 2.495 -4.497 1.00 72.75 91 SER A C 1
ATOM 754 O O . SER A 1 91 ? -18.475 3.611 -4.181 1.00 72.75 91 SER A O 1
ATOM 756 N N . ASN A 1 92 ? -18.789 1.436 -3.693 1.00 83.81 92 ASN A N 1
ATOM 757 C CA . ASN A 1 92 ? -18.114 1.453 -2.395 1.00 83.81 92 ASN A CA 1
ATOM 758 C C . ASN A 1 92 ? -16.598 1.219 -2.517 1.00 83.81 92 ASN A C 1
ATOM 760 O O . ASN A 1 92 ? -15.929 1.105 -1.491 1.00 83.81 92 ASN A O 1
ATOM 764 N N . LEU A 1 93 ? -16.050 1.128 -3.741 1.00 83.81 93 LEU A N 1
ATOM 765 C CA . LEU A 1 93 ? -14.626 0.870 -3.992 1.00 83.81 93 LEU A CA 1
ATOM 766 C C . LEU A 1 93 ? -13.701 1.747 -3.130 1.00 83.81 93 LEU A C 1
ATOM 768 O O . LEU A 1 93 ? -12.833 1.169 -2.477 1.00 83.81 93 LEU A O 1
ATOM 772 N N . PRO A 1 94 ? -13.909 3.075 -3.000 1.00 85.44 94 PRO A N 1
ATOM 773 C CA . PRO A 1 94 ? -13.027 3.908 -2.183 1.00 85.44 94 PRO A CA 1
ATOM 774 C C . PRO A 1 94 ? -12.937 3.468 -0.717 1.00 85.44 94 PRO A C 1
ATOM 776 O O . PRO A 1 94 ? -11.860 3.503 -0.129 1.00 85.44 94 PRO A O 1
ATOM 779 N N . LEU A 1 95 ? -14.033 2.981 -0.126 1.00 90.44 95 LEU A N 1
ATOM 780 C CA . LEU A 1 95 ? -14.041 2.504 1.263 1.00 90.44 95 LEU A CA 1
ATOM 781 C C . LEU A 1 95 ? -13.224 1.218 1.418 1.00 90.44 95 LEU A C 1
ATOM 783 O O . LEU A 1 95 ? -12.491 1.059 2.394 1.00 90.44 95 LEU A O 1
ATOM 787 N N . TYR A 1 96 ? -13.321 0.308 0.444 1.00 90.56 96 TYR A N 1
ATOM 788 C CA . TYR A 1 96 ? -12.510 -0.908 0.432 1.00 90.56 96 TYR A CA 1
ATOM 789 C C . TYR A 1 96 ? -11.027 -0.604 0.206 1.00 90.56 96 TYR A C 1
ATOM 791 O O . TYR A 1 96 ? -10.188 -1.235 0.844 1.00 90.56 96 TYR A O 1
ATOM 799 N N . LEU A 1 97 ? -10.702 0.380 -0.639 1.00 87.62 97 LEU A N 1
ATOM 800 C CA . LEU A 1 97 ? -9.328 0.845 -0.847 1.00 87.62 97 LEU A CA 1
ATOM 801 C C . LEU A 1 97 ? -8.733 1.439 0.437 1.00 87.62 97 LEU A C 1
ATOM 803 O O . LEU A 1 97 ? -7.615 1.087 0.805 1.00 87.62 97 LEU A O 1
ATOM 807 N N . ILE A 1 98 ? -9.497 2.262 1.168 1.00 88.69 98 ILE A N 1
ATOM 808 C CA . ILE A 1 98 ? -9.084 2.776 2.484 1.00 88.69 98 ILE A CA 1
ATOM 809 C C . ILE A 1 98 ? -8.789 1.611 3.436 1.00 88.69 98 ILE A C 1
ATOM 811 O O . ILE A 1 98 ? -7.728 1.581 4.059 1.00 88.69 98 ILE A O 1
ATOM 815 N N . LEU A 1 99 ? -9.688 0.624 3.538 1.00 92.69 99 LEU A N 1
ATOM 816 C CA . LEU A 1 99 ? -9.476 -0.523 4.425 1.00 92.69 99 LEU A CA 1
ATOM 817 C C . LEU A 1 99 ? -8.259 -1.364 4.016 1.00 92.69 99 LEU A C 1
ATOM 819 O O . LEU A 1 99 ? -7.509 -1.803 4.890 1.00 92.69 99 LEU A O 1
ATOM 823 N N . LEU A 1 100 ? -8.054 -1.586 2.715 1.00 89.00 100 LEU A N 1
ATOM 824 C CA . LEU A 1 100 ? -6.889 -2.298 2.193 1.00 89.00 100 LEU A CA 1
ATOM 825 C C . LEU A 1 100 ? -5.597 -1.588 2.604 1.00 89.00 100 LEU A C 1
ATOM 827 O O . LEU A 1 100 ? -4.720 -2.225 3.183 1.00 89.00 100 LEU A O 1
ATOM 831 N N . GLU A 1 101 ? -5.501 -0.274 2.399 1.00 84.25 101 GLU A N 1
ATOM 832 C CA . GLU A 1 101 ? -4.313 0.485 2.798 1.00 84.25 101 GLU A CA 1
ATOM 833 C C . GLU A 1 101 ? -4.088 0.479 4.308 1.00 84.25 101 GLU A C 1
ATOM 835 O O . GLU A 1 101 ? -2.949 0.342 4.747 1.00 84.25 101 GLU A O 1
ATOM 840 N N . LEU A 1 102 ? -5.147 0.542 5.121 1.00 87.19 102 LEU A N 1
ATOM 841 C CA . LEU A 1 102 ? -5.022 0.387 6.573 1.00 87.19 102 LEU A CA 1
ATOM 842 C C . LEU A 1 102 ? -4.485 -0.998 6.958 1.00 87.19 102 LEU A C 1
ATOM 844 O O . LEU A 1 102 ? -3.659 -1.106 7.859 1.00 87.19 102 LEU A O 1
ATOM 848 N N . CYS A 1 103 ? -4.907 -2.057 6.262 1.00 86.56 103 CYS A N 1
ATOM 849 C CA . CYS A 1 103 ? -4.420 -3.417 6.507 1.00 86.56 103 CYS A CA 1
ATOM 850 C C . CYS A 1 103 ? -2.947 -3.612 6.123 1.00 86.56 103 CYS A C 1
ATOM 852 O O . CYS A 1 103 ? -2.299 -4.516 6.656 1.00 86.56 103 CYS A O 1
ATOM 854 N N . LEU A 1 104 ? -2.445 -2.812 5.180 1.00 81.38 104 LEU A N 1
ATOM 855 C CA . LEU A 1 104 ? -1.077 -2.880 4.662 1.00 81.38 104 LEU A CA 1
ATOM 856 C C . LEU A 1 104 ? -0.144 -1.828 5.281 1.00 81.38 104 LEU A C 1
ATOM 858 O O . LEU A 1 104 ? 1.074 -1.903 5.103 1.00 81.38 104 LEU A O 1
ATOM 862 N N . PHE A 1 105 ? -0.694 -0.868 6.021 1.00 80.50 105 PHE A N 1
ATOM 863 C CA . PHE A 1 105 ? 0.061 0.180 6.685 1.00 80.50 105 PHE A CA 1
ATOM 864 C C . PHE A 1 105 ? 0.970 -0.403 7.772 1.00 80.50 105 PHE A C 1
ATOM 866 O O . PHE A 1 105 ? 0.543 -1.142 8.654 1.00 80.50 105 PHE A O 1
ATOM 873 N N . THR A 1 106 ? 2.255 -0.060 7.702 1.00 76.88 106 THR A N 1
ATOM 874 C CA . THR A 1 106 ? 3.260 -0.435 8.702 1.00 76.88 106 THR A CA 1
ATOM 875 C C . THR A 1 106 ? 3.977 0.843 9.143 1.00 76.88 106 THR A C 1
ATOM 877 O O . THR A 1 106 ? 4.742 1.384 8.345 1.00 76.88 106 THR A O 1
ATOM 880 N N . PRO A 1 107 ? 3.717 1.366 10.358 1.00 77.25 107 PRO A N 1
ATOM 881 C CA . PRO A 1 107 ? 4.318 2.608 10.841 1.00 77.25 107 PRO A CA 1
ATOM 882 C C . PRO A 1 107 ? 5.800 2.432 11.207 1.00 77.25 107 PRO A C 1
ATOM 884 O O . PRO A 1 107 ? 6.346 1.331 11.136 1.00 77.25 107 PRO A O 1
ATOM 887 N N . TYR A 1 108 ? 6.435 3.529 11.630 1.00 78.00 108 TYR A N 1
ATOM 888 C CA . TYR A 1 108 ? 7.843 3.588 12.063 1.00 78.00 108 TYR A CA 1
ATOM 889 C C . TYR A 1 108 ? 8.871 3.339 10.958 1.00 78.00 108 TYR A C 1
ATOM 891 O O . TYR A 1 108 ? 10.017 2.965 11.203 1.00 78.00 108 TYR A O 1
ATOM 899 N N . TYR A 1 109 ? 8.465 3.579 9.716 1.00 72.94 109 TYR A N 1
ATOM 900 C CA . TYR A 1 109 ? 9.380 3.606 8.590 1.00 72.94 109 TYR A CA 1
ATOM 901 C C . TYR A 1 109 ? 10.221 4.900 8.585 1.00 72.94 109 TYR A C 1
ATOM 903 O O . TYR A 1 109 ? 9.805 5.902 9.177 1.00 72.94 109 TYR A O 1
ATOM 911 N N . PRO A 1 110 ? 11.389 4.897 7.912 1.00 67.62 110 PRO A N 1
ATOM 912 C CA . PRO A 1 110 ? 12.223 6.082 7.731 1.00 67.62 110 PRO A CA 1
ATOM 913 C C . PRO A 1 110 ? 11.443 7.265 7.157 1.00 67.62 110 PRO A C 1
ATOM 915 O O . PRO A 1 110 ? 10.752 7.131 6.148 1.00 67.62 110 PRO A O 1
ATOM 918 N N . LEU A 1 111 ? 11.584 8.433 7.777 1.00 67.19 111 LEU A N 1
ATOM 919 C CA . LEU A 1 111 ? 10.933 9.668 7.349 1.00 67.19 111 LEU A CA 1
ATOM 920 C C . LEU A 1 111 ? 11.913 10.623 6.654 1.00 67.19 111 LEU A C 1
ATOM 922 O O . LEU A 1 111 ? 11.556 11.783 6.451 1.00 67.19 111 LEU A O 1
ATOM 926 N N . ASN A 1 112 ? 13.133 10.185 6.321 1.00 66.56 112 ASN A N 1
ATOM 927 C CA . ASN A 1 112 ? 14.251 11.060 5.956 1.00 66.56 112 ASN A CA 1
ATOM 928 C C . ASN A 1 112 ? 14.595 12.011 7.120 1.00 66.56 112 ASN A C 1
ATOM 930 O O . ASN A 1 112 ? 14.656 13.233 6.971 1.00 66.56 112 ASN A O 1
ATOM 934 N N . SER A 1 113 ? 14.707 11.430 8.315 1.00 66.69 113 SER A N 1
ATOM 935 C CA . SER A 1 113 ? 15.059 12.090 9.573 1.00 66.69 113 SER A CA 1
ATOM 936 C C . SER A 1 113 ? 16.441 11.641 10.041 1.00 66.69 113 SER A C 1
ATOM 938 O O . SER A 1 113 ? 16.872 10.517 9.779 1.00 66.69 113 SER A O 1
ATOM 940 N N . SER A 1 114 ? 17.122 12.479 10.826 1.00 73.62 114 SER A N 1
ATOM 941 C CA . SER A 1 114 ? 18.356 12.075 11.518 1.00 73.62 114 SER A CA 1
ATOM 942 C C . SER A 1 114 ? 18.137 10.881 12.458 1.00 73.62 114 SER A C 1
ATOM 944 O O . SER A 1 114 ? 19.086 10.155 12.756 1.00 73.62 114 SER A O 1
ATOM 946 N N . ARG A 1 115 ? 16.884 10.644 12.870 1.00 77.75 115 ARG A N 1
ATOM 947 C CA . ARG A 1 115 ? 16.457 9.558 13.760 1.00 77.75 115 ARG A CA 1
ATOM 948 C C . ARG A 1 115 ? 15.961 8.303 13.037 1.00 77.75 115 ARG A C 1
ATOM 950 O O . ARG A 1 115 ? 15.508 7.376 13.698 1.00 77.75 115 ARG A O 1
ATOM 957 N N . ASP A 1 116 ? 16.070 8.209 11.708 1.00 70.00 116 ASP A N 1
ATOM 958 C CA . ASP A 1 116 ? 15.523 7.071 10.944 1.00 70.00 116 ASP A CA 1
ATOM 959 C C . ASP A 1 116 ? 16.028 5.708 11.436 1.00 70.00 116 ASP A C 1
ATOM 961 O O . ASP A 1 116 ? 15.264 4.746 11.508 1.00 70.00 116 ASP A O 1
ATOM 965 N N . LYS A 1 117 ? 17.301 5.630 11.846 1.00 74.62 117 LYS A N 1
ATOM 966 C CA . LYS A 1 117 ? 17.867 4.410 12.439 1.00 74.62 117 LYS A CA 1
ATOM 967 C C . LYS A 1 117 ? 17.149 4.008 13.724 1.00 74.62 117 LYS A C 1
ATOM 969 O O . LYS A 1 117 ? 16.928 2.822 13.927 1.00 74.62 117 LYS A O 1
ATOM 974 N N . GLU A 1 118 ? 16.796 4.976 14.569 1.00 82.12 118 GLU A N 1
ATOM 975 C CA . GLU A 1 118 ? 16.048 4.749 15.808 1.00 82.12 118 GLU A CA 1
ATOM 976 C C . GLU A 1 118 ? 14.611 4.323 15.480 1.00 82.12 118 GLU A C 1
ATOM 978 O O . GLU A 1 118 ? 14.135 3.319 16.010 1.00 82.12 118 GLU A O 1
ATOM 983 N N . TYR A 1 119 ? 13.946 5.010 14.545 1.00 78.94 119 TYR A N 1
ATOM 984 C CA . TYR A 1 119 ? 12.581 4.680 14.121 1.00 78.94 119 TYR A CA 1
ATOM 985 C C . TYR A 1 119 ? 12.454 3.251 13.593 1.00 78.94 119 TYR A C 1
ATOM 987 O O . TYR A 1 119 ? 11.556 2.529 14.015 1.00 78.94 119 TYR A O 1
ATOM 995 N N . MET A 1 120 ? 13.406 2.787 12.782 1.00 74.56 120 MET A N 1
ATOM 996 C CA . MET A 1 120 ? 13.408 1.417 12.255 1.00 74.56 120 MET A CA 1
ATOM 997 C C . MET A 1 120 ? 13.557 0.326 13.329 1.00 74.56 120 MET A C 1
ATOM 999 O O . MET A 1 120 ? 13.313 -0.848 13.046 1.00 74.56 120 MET A O 1
ATOM 1003 N N . THR A 1 121 ? 13.969 0.672 14.554 1.00 79.12 121 THR A N 1
ATOM 1004 C CA . THR A 1 121 ? 14.000 -0.291 15.670 1.00 79.12 121 THR A CA 1
ATOM 1005 C C . THR A 1 121 ? 12.629 -0.503 16.304 1.00 79.12 121 THR A C 1
ATOM 1007 O O . THR A 1 121 ? 12.405 -1.525 16.964 1.00 79.12 121 THR A O 1
ATOM 1010 N N . LEU A 1 122 ? 11.708 0.442 16.106 1.00 81.25 122 LEU A N 1
ATOM 1011 C CA . LEU A 1 122 ? 10.374 0.379 16.670 1.00 81.25 122 LEU A CA 1
ATOM 1012 C C . LEU A 1 122 ? 9.568 -0.734 16.008 1.00 81.25 122 LEU A C 1
ATOM 1014 O O . LEU A 1 122 ? 9.614 -0.982 14.804 1.00 81.25 122 LEU A O 1
ATOM 1018 N N . LYS A 1 123 ? 8.771 -1.396 16.836 1.00 79.94 123 LYS A N 1
ATOM 1019 C CA . LYS A 1 123 ? 7.747 -2.339 16.405 1.00 79.94 123 LYS A CA 1
ATOM 1020 C C . LYS A 1 123 ? 6.430 -1.901 17.017 1.00 79.94 123 LYS A C 1
ATOM 1022 O O . LYS A 1 123 ? 6.416 -1.265 18.073 1.00 79.94 123 LYS A O 1
ATOM 1027 N N . ILE A 1 124 ? 5.338 -2.271 16.360 1.00 75.62 124 ILE A N 1
ATOM 1028 C CA . ILE A 1 124 ? 3.996 -2.167 16.935 1.00 75.62 124 ILE A CA 1
ATOM 1029 C C . ILE A 1 124 ? 4.037 -2.892 18.294 1.00 75.62 124 ILE A C 1
ATOM 1031 O O . ILE A 1 124 ? 4.405 -4.067 18.354 1.00 75.62 124 ILE A O 1
ATOM 1035 N N . ALA A 1 125 ? 3.766 -2.154 19.374 1.00 57.38 125 ALA A N 1
ATOM 1036 C CA . ALA A 1 125 ? 3.794 -2.628 20.759 1.00 57.38 125 ALA A CA 1
ATOM 1037 C C . ALA A 1 125 ? 2.824 -3.789 20.960 1.00 57.38 125 ALA A C 1
ATOM 1039 O O . ALA A 1 125 ? 3.092 -4.733 21.705 1.00 57.38 125 ALA A O 1
ATOM 1040 N N . SER A 1 126 ? 1.674 -3.718 20.290 1.00 54.91 126 SER A N 1
ATOM 1041 C CA . SER A 1 126 ? 0.660 -4.746 20.420 1.00 54.91 126 SER A CA 1
ATOM 1042 C C . SER A 1 126 ? 0.947 -5.963 19.539 1.00 54.91 126 SER A C 1
ATOM 1044 O O . SER A 1 126 ? 1.222 -5.864 18.343 1.00 54.91 126 SER A O 1
ATOM 1046 N N . PHE A 1 127 ? 0.833 -7.152 20.140 1.00 52.94 127 PHE A N 1
ATOM 1047 C CA . PHE A 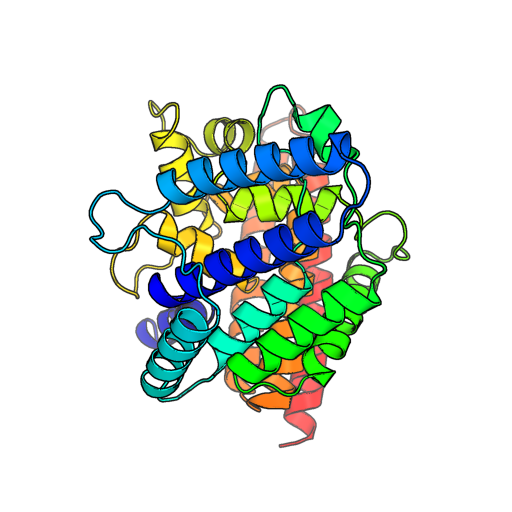1 127 ? 0.708 -8.411 19.410 1.00 52.94 127 PHE A CA 1
ATOM 1048 C C . PHE A 1 127 ? -0.336 -8.241 18.291 1.00 52.94 127 PHE A C 1
ATOM 1050 O O . PHE A 1 127 ? -1.346 -7.569 18.503 1.00 52.94 127 PHE A O 1
ATOM 1057 N N . LYS A 1 128 ? -0.114 -8.866 17.124 1.00 60.88 128 LYS A N 1
ATOM 1058 C CA . LYS A 1 128 ? -0.924 -8.761 15.886 1.00 60.88 128 LYS A CA 1
ATOM 1059 C C . LYS A 1 128 ? -2.451 -8.695 16.110 1.00 60.88 128 LYS A C 1
ATOM 1061 O O . LYS A 1 128 ? -3.166 -8.075 15.330 1.00 60.88 128 LYS A O 1
ATOM 1066 N N . THR A 1 129 ? -2.942 -9.308 17.186 1.00 65.31 129 THR A N 1
ATOM 1067 C CA . THR A 1 129 ? -4.334 -9.279 17.644 1.00 65.31 129 THR A CA 1
ATOM 1068 C C . THR A 1 129 ? -4.890 -7.877 17.940 1.00 65.31 129 THR A C 1
ATOM 1070 O O . THR A 1 129 ? -5.977 -7.587 17.457 1.00 65.31 129 THR A O 1
ATOM 1073 N N . SER A 1 130 ? -4.215 -6.987 18.682 1.00 69.19 130 SER A N 1
ATOM 1074 C CA . SER A 1 130 ? -4.841 -5.697 19.064 1.00 69.19 130 SER A CA 1
ATOM 1075 C C . SER A 1 130 ? -4.862 -4.684 17.921 1.00 69.19 130 SER A C 1
ATOM 1077 O O . SER A 1 130 ? -5.857 -3.984 17.750 1.00 69.19 130 SER A O 1
ATOM 1079 N N . TYR A 1 131 ? -3.820 -4.672 17.086 1.00 78.31 131 TYR A N 1
ATOM 1080 C CA . TYR A 1 131 ? -3.818 -3.916 15.832 1.00 78.31 131 TYR A CA 1
ATOM 1081 C C . TYR A 1 131 ? -4.979 -4.356 14.923 1.00 78.31 131 TYR A C 1
ATOM 1083 O O . TYR A 1 131 ? -5.734 -3.530 14.412 1.00 78.31 131 TYR A O 1
ATOM 1091 N N . ASN A 1 132 ? -5.209 -5.671 14.819 1.00 85.44 132 ASN A N 1
ATOM 1092 C CA . ASN A 1 132 ? -6.353 -6.213 14.090 1.00 85.44 132 ASN A CA 1
ATOM 1093 C C . ASN A 1 132 ? -7.703 -5.817 14.715 1.00 85.44 132 ASN A C 1
ATOM 1095 O O . ASN A 1 132 ? -8.633 -5.552 13.965 1.00 85.44 132 ASN A O 1
ATOM 1099 N N . ILE A 1 133 ? -7.829 -5.698 16.044 1.00 89.19 133 ILE A N 1
ATOM 1100 C CA . ILE A 1 133 ? -9.070 -5.213 16.683 1.00 89.19 133 ILE A CA 1
ATOM 1101 C C . ILE A 1 133 ? -9.409 -3.786 16.223 1.00 89.19 133 ILE A C 1
ATOM 1103 O O . ILE A 1 133 ? -10.575 -3.491 15.944 1.00 89.19 133 ILE A O 1
ATOM 1107 N N . MET A 1 134 ? -8.414 -2.899 16.112 1.00 90.56 134 MET A N 1
ATOM 1108 C CA . MET A 1 134 ? -8.642 -1.546 15.598 1.00 90.56 134 MET A CA 1
ATOM 1109 C C . MET A 1 134 ? -9.025 -1.555 14.113 1.00 90.56 134 MET A C 1
ATOM 1111 O O . MET A 1 134 ? -9.981 -0.878 13.734 1.00 90.56 134 MET A O 1
ATOM 1115 N N . LEU A 1 135 ? -8.362 -2.373 13.290 1.00 91.88 135 LEU A N 1
ATOM 1116 C CA . LEU A 1 135 ? -8.738 -2.559 11.883 1.00 91.88 135 LEU A CA 1
ATOM 1117 C C . LEU A 1 135 ? -10.164 -3.114 11.735 1.00 91.88 135 LEU A C 1
ATOM 1119 O O . LEU A 1 135 ? -10.928 -2.630 10.904 1.00 91.88 135 LEU A O 1
ATOM 1123 N N . GLU A 1 136 ? -10.570 -4.074 12.571 1.00 94.56 136 GLU A N 1
ATOM 1124 C CA . GLU A 1 136 ? -11.942 -4.589 12.598 1.00 94.56 136 GLU A CA 1
ATOM 1125 C C . GLU A 1 136 ? -12.943 -3.492 12.995 1.00 94.56 136 GLU A C 1
ATOM 1127 O O . GLU A 1 136 ? -14.033 -3.414 12.426 1.00 94.56 136 GLU A O 1
ATOM 1132 N N . LYS A 1 137 ? -12.591 -2.600 13.928 1.00 94.38 137 LYS A N 1
ATOM 1133 C CA . LYS A 1 137 ? -13.428 -1.438 14.267 1.00 94.38 137 LYS A CA 1
ATOM 1134 C C . LYS A 1 137 ? -13.580 -0.496 13.069 1.00 94.38 137 LYS A C 1
ATOM 1136 O O . LYS A 1 137 ? -14.700 -0.110 12.742 1.00 94.38 137 LYS A O 1
ATOM 1141 N N . PHE A 1 138 ? -12.485 -0.182 12.384 1.00 95.12 138 PHE A N 1
ATOM 1142 C CA . PHE A 1 138 ? -12.499 0.655 11.185 1.00 95.12 138 PHE A CA 1
ATOM 1143 C C . PHE A 1 138 ? -13.258 0.027 10.019 1.00 95.12 138 PHE A C 1
ATOM 1145 O O . PHE A 1 138 ? -14.015 0.728 9.354 1.00 95.12 138 PHE A O 1
ATOM 1152 N N . SER A 1 139 ? -13.162 -1.289 9.818 1.00 95.12 139 SER A N 1
ATOM 1153 C CA . SER A 1 139 ? -13.970 -1.981 8.808 1.00 95.12 139 SER A CA 1
ATOM 1154 C C . SER A 1 139 ? -15.471 -1.770 9.045 1.00 95.12 139 SER A C 1
ATOM 1156 O O . SER A 1 139 ? -16.195 -1.420 8.117 1.00 95.12 139 SER A O 1
ATOM 1158 N N . LYS A 1 140 ? -15.928 -1.838 10.305 1.00 94.75 140 LYS A N 1
ATOM 1159 C CA . LYS A 1 140 ? -17.329 -1.573 10.666 1.00 94.75 140 LYS A CA 1
ATOM 1160 C C . LYS A 1 140 ? -17.730 -0.128 10.393 1.00 94.75 140 LYS A C 1
ATOM 1162 O O . LYS A 1 140 ? -18.819 0.094 9.872 1.00 94.75 140 LYS A O 1
ATOM 1167 N N . PHE A 1 141 ? -16.858 0.834 10.702 1.00 94.50 141 PHE A N 1
ATOM 1168 C CA . PHE A 1 141 ? -17.093 2.253 10.410 1.00 94.50 141 PHE A CA 1
ATOM 1169 C C . PHE A 1 141 ? -17.323 2.458 8.906 1.00 94.50 141 PHE A C 1
ATOM 1171 O O . PHE A 1 141 ? -18.326 3.039 8.488 1.00 94.50 141 PHE A O 1
ATOM 1178 N N . LEU A 1 142 ? -16.461 1.850 8.089 1.00 94.19 142 LEU A N 1
ATOM 1179 C CA . LEU A 1 142 ? -16.541 1.853 6.628 1.00 94.19 142 LEU A CA 1
ATOM 1180 C C . LEU A 1 142 ? -17.736 1.049 6.076 1.00 94.19 142 LEU A C 1
ATOM 1182 O O . LEU A 1 142 ? -18.035 1.134 4.890 1.00 94.19 142 LEU A O 1
ATOM 1186 N N . GLY A 1 143 ? -18.473 0.307 6.911 1.00 92.81 143 GLY A N 1
ATOM 1187 C CA . GLY A 1 143 ? -19.577 -0.555 6.475 1.00 92.81 143 GLY A CA 1
ATOM 1188 C C . GLY A 1 143 ? -19.124 -1.827 5.754 1.00 92.81 143 GLY A C 1
ATOM 1189 O O . GLY A 1 143 ? -19.861 -2.346 4.922 1.00 92.81 143 GLY A O 1
ATOM 1190 N N . ILE A 1 144 ? -17.918 -2.308 6.054 1.00 92.88 144 ILE A N 1
ATOM 1191 C CA . ILE A 1 144 ? -17.297 -3.494 5.464 1.00 92.88 144 ILE A CA 1
ATOM 1192 C C . ILE A 1 144 ? -17.274 -4.623 6.502 1.00 92.88 144 ILE A C 1
ATOM 1194 O O . ILE A 1 144 ? -17.053 -4.388 7.692 1.00 92.88 144 ILE A O 1
ATOM 1198 N N . ASP A 1 145 ? -17.493 -5.863 6.055 1.00 92.88 145 ASP A N 1
ATOM 1199 C CA . ASP A 1 145 ? -17.407 -7.035 6.926 1.00 92.88 145 ASP A CA 1
ATOM 1200 C C . ASP A 1 145 ? -16.000 -7.163 7.533 1.00 92.88 145 ASP A C 1
ATOM 1202 O O . ASP A 1 145 ? -14.987 -7.112 6.833 1.00 92.88 145 ASP A O 1
ATOM 1206 N N . LYS A 1 146 ? -15.929 -7.365 8.851 1.00 94.31 146 LYS A N 1
ATOM 1207 C CA . LYS A 1 146 ? -14.658 -7.436 9.584 1.00 94.31 146 LYS A CA 1
ATOM 1208 C C . LYS A 1 146 ? -13.721 -8.545 9.094 1.00 94.31 146 LYS A C 1
ATOM 1210 O O . LYS A 1 146 ? -12.505 -8.413 9.215 1.00 94.31 146 LYS A O 1
ATOM 1215 N N . ASN A 1 147 ? -14.260 -9.619 8.512 1.00 92.50 147 ASN A N 1
ATOM 1216 C CA . ASN A 1 147 ? -13.464 -10.709 7.958 1.00 92.50 147 ASN A CA 1
ATOM 1217 C C . ASN A 1 147 ? -12.615 -10.242 6.767 1.00 92.50 147 ASN A C 1
ATOM 1219 O O . ASN A 1 147 ? -11.568 -10.839 6.507 1.00 92.50 147 ASN A O 1
ATOM 1223 N N . MET A 1 148 ? -12.997 -9.142 6.101 1.00 91.81 148 MET A N 1
ATOM 1224 C CA . MET A 1 148 ? -12.224 -8.558 5.002 1.00 91.81 148 MET A CA 1
ATOM 1225 C C . MET A 1 148 ? -10.823 -8.122 5.432 1.00 91.81 148 MET A C 1
ATOM 1227 O O . MET A 1 148 ? -9.903 -8.204 4.627 1.00 91.81 148 MET A O 1
ATOM 1231 N N . VAL A 1 149 ? -10.615 -7.753 6.704 1.00 91.38 149 VAL A N 1
ATOM 1232 C CA . VAL A 1 149 ? -9.273 -7.452 7.239 1.00 91.38 149 VAL A CA 1
ATOM 1233 C C . VAL A 1 149 ? -8.341 -8.649 7.046 1.00 91.38 149 VAL A C 1
ATOM 1235 O O . VAL A 1 149 ? -7.238 -8.524 6.513 1.00 91.38 149 VAL A O 1
ATOM 1238 N N . LYS A 1 150 ? -8.804 -9.841 7.439 1.00 90.19 150 LYS A N 1
ATOM 1239 C CA . LYS A 1 150 ? -8.035 -11.080 7.298 1.00 90.19 150 LYS A CA 1
ATOM 1240 C C . LYS A 1 150 ? -7.876 -11.469 5.829 1.00 90.19 150 LYS A C 1
ATOM 1242 O O . LYS A 1 150 ? -6.776 -11.848 5.432 1.00 90.19 150 LYS A O 1
ATOM 1247 N N . VAL A 1 151 ? -8.941 -11.343 5.033 1.00 92.00 151 VAL A N 1
ATOM 1248 C CA . VAL A 1 151 ? -8.912 -11.622 3.588 1.00 92.00 151 VAL A CA 1
ATOM 1249 C C . VAL A 1 151 ? -7.858 -10.760 2.896 1.00 92.00 151 VAL A C 1
ATOM 1251 O O . VAL A 1 151 ? -6.976 -11.305 2.243 1.00 92.00 151 VAL A O 1
ATOM 1254 N N . PHE A 1 152 ? -7.862 -9.442 3.103 1.00 90.44 152 PHE A N 1
ATOM 1255 C CA . PHE A 1 152 ? -6.884 -8.530 2.505 1.00 90.44 152 PHE A CA 1
ATOM 1256 C C . PHE A 1 152 ? -5.452 -8.862 2.914 1.00 90.44 152 PHE A C 1
ATOM 1258 O O . PHE A 1 152 ? -4.583 -8.992 2.051 1.00 90.44 152 PHE A O 1
ATOM 1265 N N . GLN A 1 153 ? -5.204 -9.071 4.210 1.00 87.62 153 GLN A N 1
ATOM 1266 C CA . GLN A 1 153 ? -3.876 -9.442 4.698 1.00 87.62 153 GLN A CA 1
ATOM 1267 C C . GLN A 1 153 ? -3.383 -10.759 4.074 1.00 87.62 153 G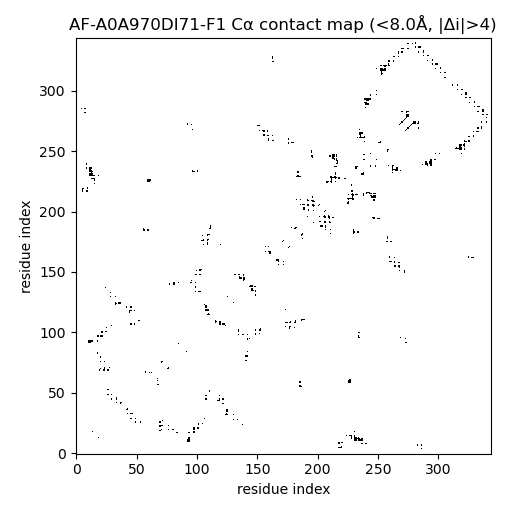LN A C 1
ATOM 1269 O O . GLN A 1 153 ? -2.230 -10.848 3.651 1.00 87.62 153 GLN A O 1
ATOM 1274 N N . GLU A 1 154 ? -4.227 -11.792 4.006 1.00 88.25 154 GLU A N 1
ATOM 1275 C CA . GLU A 1 154 ? -3.852 -13.102 3.466 1.00 88.25 154 GLU A CA 1
ATOM 1276 C C . GLU A 1 154 ? -3.713 -13.097 1.943 1.00 88.25 154 GLU A C 1
ATOM 1278 O O . GLU A 1 154 ? -2.738 -13.650 1.426 1.00 88.25 154 GLU A O 1
ATOM 1283 N N . SER A 1 155 ? -4.645 -12.471 1.225 1.00 90.38 155 SER A N 1
ATOM 1284 C CA . SER A 1 155 ? -4.628 -12.389 -0.236 1.00 90.38 155 SER A CA 1
ATOM 1285 C C . SER A 1 155 ? -3.448 -11.559 -0.729 1.00 90.38 155 SER A C 1
ATOM 1287 O O . SER A 1 155 ? -2.748 -12.000 -1.640 1.00 90.38 155 SER A O 1
ATOM 1289 N N . TYR A 1 156 ? -3.117 -10.450 -0.061 1.00 88.06 156 TYR A N 1
ATOM 1290 C CA . TYR A 1 156 ? -1.910 -9.683 -0.373 1.00 88.06 156 TYR A CA 1
ATOM 1291 C C . TYR A 1 156 ? -0.641 -10.525 -0.174 1.00 88.06 156 TYR A C 1
ATOM 1293 O O . TYR A 1 156 ? 0.201 -10.634 -1.066 1.00 88.06 156 TYR A O 1
ATOM 1301 N N . LYS A 1 157 ? -0.530 -11.220 0.965 1.00 84.69 157 LYS A N 1
ATOM 1302 C CA . LYS A 1 157 ? 0.611 -12.095 1.283 1.00 84.69 157 LYS A CA 1
ATOM 1303 C C . LYS A 1 157 ? 0.772 -13.228 0.261 1.00 84.69 157 LYS A C 1
ATOM 1305 O O . LYS A 1 157 ? 1.896 -13.572 -0.117 1.00 84.69 157 LYS A O 1
ATOM 1310 N N . LYS A 1 158 ? -0.343 -13.824 -0.177 1.00 88.94 158 LYS A N 1
ATOM 1311 C CA . LYS A 1 158 ? -0.388 -14.846 -1.235 1.00 88.94 158 LYS A CA 1
ATOM 1312 C C . LYS A 1 158 ? 0.040 -14.265 -2.580 1.00 88.94 158 LYS A C 1
ATOM 1314 O O . LYS A 1 158 ? 0.877 -14.873 -3.241 1.00 88.94 158 LYS A O 1
ATOM 1319 N N . SER A 1 159 ? -0.468 -13.091 -2.946 1.00 90.06 159 SER A N 1
ATOM 1320 C CA . SER A 1 159 ? -0.130 -12.419 -4.201 1.00 90.06 159 SER A CA 1
ATOM 1321 C C . SER A 1 159 ? 1.358 -12.058 -4.277 1.00 90.06 159 SER A C 1
ATOM 1323 O O . SER A 1 159 ? 2.033 -12.475 -5.216 1.00 90.06 159 SER A O 1
ATOM 1325 N N . VAL A 1 160 ? 1.930 -11.441 -3.234 1.00 86.19 160 VAL A N 1
ATOM 1326 C CA . VAL A 1 160 ? 3.377 -11.156 -3.161 1.00 86.19 160 VAL A CA 1
ATOM 1327 C C . VAL A 1 160 ? 4.204 -12.430 -3.341 1.00 86.19 160 VAL A C 1
ATOM 1329 O O . VAL A 1 160 ? 5.177 -12.445 -4.096 1.00 86.19 160 VAL A O 1
ATOM 1332 N N . THR A 1 161 ? 3.816 -13.521 -2.674 1.00 86.00 161 THR A N 1
ATOM 1333 C CA . THR A 1 161 ? 4.519 -14.813 -2.773 1.00 86.00 161 THR A CA 1
ATOM 1334 C C . THR A 1 161 ? 4.447 -15.370 -4.195 1.00 86.00 161 THR A C 1
ATOM 1336 O O . THR A 1 161 ? 5.458 -15.808 -4.738 1.00 86.00 161 THR A O 1
ATOM 1339 N N . ALA A 1 162 ? 3.267 -15.320 -4.814 1.00 91.00 162 ALA A N 1
ATOM 1340 C CA . ALA A 1 162 ? 3.039 -15.848 -6.151 1.00 91.00 162 ALA A CA 1
ATOM 1341 C C . ALA A 1 162 ? 3.758 -15.038 -7.242 1.00 91.00 162 ALA A C 1
ATOM 1343 O O . ALA A 1 162 ? 4.378 -15.625 -8.124 1.00 91.00 162 ALA A O 1
ATOM 1344 N N . ILE A 1 163 ? 3.719 -13.703 -7.172 1.00 89.94 163 ILE A N 1
ATOM 1345 C CA . ILE A 1 163 ? 4.365 -12.827 -8.160 1.00 89.94 163 ILE A CA 1
ATOM 1346 C C . ILE A 1 163 ? 5.893 -12.884 -8.004 1.00 89.94 163 ILE A C 1
ATOM 1348 O O . ILE A 1 163 ? 6.625 -13.027 -8.987 1.00 89.94 163 ILE A O 1
ATOM 1352 N N . SER A 1 164 ? 6.401 -12.825 -6.768 1.00 85.88 164 SER A N 1
ATOM 1353 C CA . SER A 1 164 ? 7.849 -12.838 -6.527 1.00 85.88 164 SER A CA 1
ATOM 1354 C C . SER A 1 164 ? 8.495 -14.213 -6.702 1.00 85.88 164 SER A C 1
ATOM 1356 O O . SER A 1 164 ? 9.684 -14.292 -7.012 1.00 85.88 164 SER A O 1
ATOM 1358 N N . GLY A 1 165 ? 7.735 -15.293 -6.495 1.00 83.62 165 GLY A N 1
ATOM 1359 C CA . GLY A 1 165 ? 8.258 -16.657 -6.411 1.00 83.62 165 GLY A CA 1
ATOM 1360 C C . GLY A 1 165 ? 9.092 -16.925 -5.150 1.00 83.62 165 GLY A C 1
ATOM 1361 O O . GLY A 1 165 ? 9.813 -17.918 -5.109 1.00 83.62 165 GLY A O 1
ATOM 1362 N N . LYS A 1 166 ? 9.042 -16.046 -4.134 1.00 77.12 166 LYS A N 1
ATOM 1363 C CA . LYS A 1 166 ? 9.817 -16.160 -2.885 1.00 77.12 166 LYS A CA 1
ATOM 1364 C C . LYS A 1 166 ? 8.907 -16.257 -1.661 1.00 77.12 166 LYS A C 1
ATOM 1366 O O . LYS A 1 166 ? 7.936 -15.513 -1.529 1.00 77.12 166 LYS A O 1
ATOM 1371 N N . THR A 1 167 ? 9.253 -17.132 -0.717 1.00 60.66 167 THR A N 1
ATOM 1372 C CA . THR A 1 167 ? 8.472 -17.352 0.509 1.00 60.66 167 THR A CA 1
ATOM 1373 C C . THR A 1 167 ? 8.701 -16.238 1.546 1.00 60.66 167 THR A C 1
ATOM 1375 O O . THR A 1 167 ? 9.774 -16.113 2.121 1.00 60.66 167 THR A O 1
ATOM 1378 N N . GLN A 1 168 ? 7.659 -15.430 1.752 1.00 50.94 168 GLN A N 1
ATOM 1379 C CA . GLN A 1 168 ? 7.248 -14.501 2.832 1.00 50.94 168 GLN A CA 1
ATOM 1380 C C . GLN A 1 168 ? 8.190 -13.886 3.893 1.00 50.94 168 GLN A C 1
ATOM 1382 O O . GLN A 1 168 ? 7.811 -12.833 4.402 1.00 50.94 168 GLN A O 1
ATOM 1387 N N . SER A 1 169 ? 9.341 -14.436 4.288 1.00 46.56 169 SER A N 1
ATOM 1388 C CA . SER A 1 169 ? 10.059 -13.910 5.472 1.00 46.56 169 SER A CA 1
ATOM 1389 C C . SER A 1 169 ? 10.861 -12.626 5.221 1.00 46.56 169 SER A C 1
ATOM 1391 O O . SER A 1 169 ? 11.079 -11.863 6.156 1.00 46.56 169 SER A O 1
ATOM 1393 N N . VAL A 1 170 ? 11.266 -12.356 3.976 1.00 37.25 170 VAL A N 1
ATOM 1394 C CA . VAL A 1 170 ? 12.167 -11.230 3.643 1.00 37.25 170 VAL A CA 1
ATOM 1395 C C . VAL A 1 170 ? 11.445 -10.066 2.959 1.00 37.25 170 VAL A C 1
ATOM 1397 O O . VAL A 1 170 ? 11.846 -8.921 3.119 1.00 37.25 170 VAL A O 1
ATOM 1400 N N . LEU A 1 171 ? 10.369 -10.337 2.215 1.00 40.16 171 LEU A N 1
ATOM 1401 C CA . LEU A 1 171 ? 9.757 -9.335 1.339 1.00 40.16 171 LEU A CA 1
ATOM 1402 C C . LEU A 1 171 ? 8.690 -8.468 2.018 1.00 40.16 171 LEU A C 1
ATOM 1404 O O . LEU A 1 171 ? 8.641 -7.275 1.789 1.00 40.16 171 LEU A O 1
ATOM 1408 N N . VAL A 1 172 ? 7.829 -9.030 2.867 1.00 41.75 172 VAL A N 1
ATOM 1409 C CA . VAL A 1 172 ? 6.704 -8.267 3.458 1.00 41.75 172 VAL A CA 1
ATOM 1410 C C . VAL A 1 172 ? 7.152 -7.411 4.662 1.00 41.75 172 VAL A C 1
ATOM 1412 O O . VAL A 1 172 ? 6.386 -6.600 5.172 1.00 41.75 172 VAL A O 1
ATOM 1415 N N . GLY A 1 173 ? 8.396 -7.580 5.127 1.00 45.88 173 GLY A N 1
ATOM 1416 C CA . GLY A 1 173 ? 8.969 -6.823 6.241 1.00 45.88 173 GLY A CA 1
ATOM 1417 C C . GLY A 1 173 ? 9.343 -5.385 5.863 1.00 45.88 173 GLY A C 1
ATOM 1418 O O . GLY A 1 173 ? 9.637 -5.119 4.702 1.00 45.88 173 GLY A O 1
ATOM 1419 N N . MET A 1 174 ? 9.328 -4.502 6.874 1.00 38.50 174 MET A N 1
ATOM 1420 C CA . MET A 1 174 ? 9.700 -3.068 6.964 1.00 38.50 174 MET A CA 1
ATOM 1421 C C . MET A 1 174 ? 10.173 -2.316 5.703 1.00 38.50 174 MET A C 1
ATOM 1423 O O . MET A 1 174 ? 9.745 -1.190 5.502 1.00 38.50 174 MET A O 1
ATOM 1427 N N . VAL A 1 175 ? 11.036 -2.890 4.864 1.00 37.62 175 VAL A N 1
ATOM 1428 C CA . VAL A 1 175 ? 11.624 -2.271 3.663 1.00 37.62 175 VAL A CA 1
ATOM 1429 C C . VAL A 1 175 ? 10.577 -1.967 2.584 1.00 37.62 175 VAL A C 1
ATOM 1431 O O . VAL A 1 175 ? 10.554 -0.858 2.054 1.00 37.62 175 VAL A O 1
ATOM 1434 N N . ILE A 1 176 ? 9.674 -2.907 2.283 1.00 46.19 176 ILE A N 1
ATOM 1435 C CA . ILE A 1 176 ? 8.642 -2.701 1.252 1.00 46.19 176 ILE A CA 1
ATOM 1436 C C . ILE A 1 176 ? 7.578 -1.698 1.724 1.00 46.19 176 ILE A C 1
ATOM 1438 O O . ILE A 1 176 ? 7.202 -0.794 0.977 1.00 46.19 176 ILE A O 1
ATOM 1442 N N . GLY A 1 177 ? 7.140 -1.819 2.983 1.00 43.97 177 GLY A N 1
ATOM 1443 C CA . GLY A 1 177 ? 6.230 -0.857 3.608 1.00 43.97 177 GLY A CA 1
ATOM 1444 C C . GLY A 1 177 ? 6.840 0.545 3.658 1.00 43.97 177 GLY A C 1
ATOM 1445 O O . GLY A 1 177 ? 6.190 1.504 3.268 1.00 43.97 177 GLY A O 1
ATOM 1446 N N . ALA A 1 178 ? 8.118 0.667 4.025 1.00 43.94 178 ALA A N 1
ATOM 1447 C CA . ALA A 1 178 ? 8.807 1.950 4.094 1.00 43.94 178 ALA A CA 1
ATOM 1448 C C . ALA A 1 178 ? 8.850 2.698 2.759 1.00 43.94 178 ALA A C 1
ATOM 1450 O O . ALA A 1 178 ? 8.571 3.891 2.737 1.00 43.94 178 ALA A O 1
ATOM 1451 N N . ILE A 1 179 ? 9.159 2.020 1.649 1.00 47.75 179 ILE A N 1
ATOM 1452 C CA . ILE A 1 179 ? 9.243 2.657 0.323 1.00 47.75 179 ILE A CA 1
ATOM 1453 C C . ILE A 1 179 ? 7.873 3.186 -0.107 1.00 47.75 179 ILE A C 1
ATOM 1455 O O . ILE A 1 179 ? 7.757 4.315 -0.571 1.00 47.75 179 ILE A O 1
ATOM 1459 N N . ILE A 1 180 ? 6.820 2.395 0.079 1.00 51.69 180 ILE A N 1
ATOM 1460 C CA . ILE A 1 180 ? 5.474 2.761 -0.370 1.00 51.69 180 ILE A CA 1
ATOM 1461 C C . ILE A 1 180 ? 4.897 3.851 0.499 1.00 51.69 180 ILE A C 1
ATOM 1463 O O . ILE A 1 180 ? 4.346 4.799 -0.042 1.00 51.69 180 ILE A O 1
ATOM 1467 N N . VAL A 1 181 ? 5.050 3.742 1.819 1.00 48.22 181 VAL A N 1
ATOM 1468 C CA . VAL A 1 181 ? 4.514 4.758 2.713 1.00 48.22 181 VAL A CA 1
ATOM 1469 C C . VAL A 1 181 ? 5.352 6.043 2.638 1.00 48.22 181 VAL A C 1
ATOM 1471 O O . VAL A 1 181 ? 4.793 7.131 2.715 1.00 48.22 181 VAL A O 1
ATOM 1474 N N . ALA A 1 182 ? 6.659 5.967 2.355 1.00 49.59 182 ALA A N 1
ATOM 1475 C CA . ALA A 1 182 ? 7.447 7.146 1.998 1.00 49.59 182 ALA A CA 1
ATOM 1476 C C . ALA A 1 182 ? 6.971 7.781 0.682 1.00 49.59 182 ALA A C 1
ATOM 1478 O O . ALA A 1 182 ? 6.939 9.000 0.584 1.00 49.59 182 ALA A O 1
ATOM 1479 N N . ILE A 1 183 ? 6.558 7.006 -0.322 1.00 52.19 183 ILE A N 1
ATOM 1480 C CA . ILE A 1 183 ? 5.997 7.563 -1.560 1.00 52.19 183 ILE A CA 1
ATOM 1481 C C . ILE A 1 183 ? 4.599 8.154 -1.310 1.00 52.19 183 ILE A C 1
ATOM 1483 O O . ILE A 1 183 ? 4.369 9.308 -1.654 1.00 52.19 183 ILE A O 1
ATOM 1487 N N . THR A 1 184 ? 3.676 7.433 -0.668 1.00 47.97 184 THR A N 1
ATOM 1488 C CA . THR A 1 184 ? 2.302 7.919 -0.435 1.00 47.97 184 THR A CA 1
ATOM 1489 C C . THR A 1 184 ? 2.257 9.091 0.537 1.00 47.97 184 THR A C 1
ATOM 1491 O O . THR A 1 184 ? 1.436 9.984 0.383 1.00 47.97 184 THR A O 1
ATOM 1494 N N . ALA A 1 185 ? 3.155 9.147 1.519 1.00 46.25 185 ALA A N 1
ATOM 1495 C CA . ALA A 1 185 ? 3.221 10.273 2.441 1.00 46.25 185 ALA A CA 1
ATOM 1496 C C . ALA A 1 185 ? 4.013 11.476 1.884 1.00 46.25 185 ALA A C 1
ATOM 1498 O O . ALA A 1 185 ? 4.070 12.507 2.541 1.00 46.25 185 ALA A O 1
ATOM 1499 N N . GLY A 1 186 ? 4.601 11.375 0.681 1.00 45.97 186 GLY A N 1
ATOM 1500 C CA . GLY A 1 186 ? 5.380 12.451 0.052 1.00 45.97 186 GLY A CA 1
ATOM 1501 C C . GLY A 1 186 ? 6.836 12.573 0.538 1.00 45.97 186 GLY A C 1
ATOM 1502 O O . GLY A 1 186 ? 7.495 13.579 0.292 1.00 45.97 186 GLY A O 1
ATOM 1503 N N . PHE A 1 187 ? 7.357 11.558 1.234 1.00 48.50 187 PHE A N 1
ATOM 1504 C CA . PHE A 1 187 ? 8.655 11.543 1.932 1.00 48.50 187 PHE A CA 1
ATOM 1505 C C . PHE A 1 187 ? 9.798 10.844 1.215 1.00 48.50 187 PHE A C 1
ATOM 1507 O O . PHE A 1 187 ? 10.917 10.881 1.728 1.00 48.50 187 PHE A O 1
ATOM 1514 N N . ALA A 1 188 ? 9.601 10.251 0.040 1.00 50.12 188 ALA A N 1
ATOM 1515 C CA . ALA A 1 188 ? 10.729 9.775 -0.762 1.00 50.12 188 ALA A CA 1
ATOM 1516 C C . ALA A 1 188 ? 11.503 10.963 -1.380 1.00 50.12 188 ALA A C 1
ATOM 1518 O O . ALA A 1 188 ? 11.856 10.944 -2.541 1.00 50.12 188 ALA A O 1
ATOM 1519 N N . ALA A 1 189 ? 11.781 12.007 -0.598 1.00 41.91 189 ALA A N 1
ATOM 1520 C CA . ALA A 1 189 ? 12.252 13.316 -1.015 1.00 41.91 189 ALA A CA 1
ATOM 1521 C C . ALA A 1 189 ? 13.580 13.295 -1.789 1.00 41.91 189 ALA A C 1
ATOM 1523 O O . ALA A 1 189 ? 13.617 13.918 -2.841 1.00 41.91 189 ALA A O 1
ATOM 1524 N N . PRO A 1 190 ? 14.648 12.580 -1.376 1.00 39.91 190 PRO A N 1
ATOM 1525 C CA . PRO A 1 190 ? 15.889 12.579 -2.147 1.00 39.91 190 PRO A CA 1
ATOM 1526 C C . PRO A 1 190 ? 15.753 11.763 -3.431 1.00 39.91 190 PRO A C 1
ATOM 1528 O O . PRO A 1 190 ? 16.172 12.219 -4.480 1.00 39.91 190 PRO A O 1
ATOM 1531 N N . ALA A 1 191 ? 15.113 10.592 -3.383 1.00 40.19 191 ALA A N 1
ATOM 1532 C CA . ALA A 1 191 ? 14.916 9.763 -4.570 1.00 40.19 191 ALA A CA 1
ATOM 1533 C C . ALA A 1 191 ? 13.918 10.405 -5.548 1.00 40.19 191 ALA A C 1
ATOM 1535 O O . ALA A 1 191 ? 14.206 10.492 -6.729 1.00 40.19 191 ALA A O 1
ATOM 1536 N N . ILE A 1 192 ? 12.789 10.930 -5.064 1.00 42.47 192 ILE A N 1
ATOM 1537 C CA . ILE A 1 192 ? 11.779 11.615 -5.877 1.00 42.47 192 ILE A CA 1
ATOM 1538 C C . ILE A 1 192 ? 12.321 12.940 -6.423 1.00 42.47 192 ILE A C 1
ATOM 1540 O O . ILE A 1 192 ? 12.106 13.226 -7.592 1.00 42.47 192 ILE A O 1
ATOM 1544 N N . ALA A 1 193 ? 13.054 13.735 -5.636 1.00 36.72 193 ALA A N 1
ATOM 1545 C CA . ALA A 1 193 ? 13.636 14.983 -6.135 1.00 36.72 193 ALA A CA 1
ATOM 1546 C C . ALA A 1 193 ? 14.811 14.746 -7.097 1.00 36.72 193 ALA A C 1
ATOM 1548 O O . ALA A 1 193 ? 14.943 15.486 -8.061 1.00 36.72 193 ALA A O 1
ATOM 1549 N N . VAL A 1 194 ? 15.648 13.725 -6.876 1.00 36.94 194 VAL A N 1
ATOM 1550 C CA . VAL A 1 194 ? 16.767 13.394 -7.782 1.00 36.94 194 VAL A CA 1
ATOM 1551 C C . VAL A 1 194 ? 16.276 12.720 -9.067 1.00 36.94 194 VAL A C 1
ATOM 1553 O O . VAL A 1 194 ? 16.860 12.947 -10.120 1.00 36.94 194 VAL A O 1
ATOM 1556 N N . LEU A 1 195 ? 15.212 11.911 -9.007 1.00 39.31 195 LEU A N 1
ATOM 1557 C CA . LEU A 1 195 ? 14.681 11.184 -10.168 1.00 39.31 195 LEU A CA 1
ATOM 1558 C C . LEU A 1 195 ? 13.614 11.975 -10.945 1.00 39.31 195 LEU A C 1
ATOM 1560 O O . LEU A 1 195 ? 13.415 11.695 -12.123 1.00 39.31 195 LEU A O 1
ATOM 1564 N N . PHE A 1 196 ? 12.916 12.933 -10.313 1.00 47.88 196 PHE A N 1
ATOM 1565 C CA . PHE A 1 196 ? 11.697 13.553 -10.867 1.00 47.88 196 PHE A CA 1
ATOM 1566 C C . PHE A 1 196 ? 11.582 15.075 -10.678 1.00 47.88 196 PHE A C 1
ATOM 1568 O O . PHE A 1 196 ? 10.490 15.641 -10.842 1.00 47.88 196 PHE A O 1
ATOM 1575 N N . ALA A 1 197 ? 12.682 15.761 -10.355 1.00 41.38 197 ALA A N 1
ATOM 1576 C CA . ALA A 1 197 ? 12.746 17.205 -10.556 1.00 41.38 197 ALA A CA 1
ATOM 1577 C C . ALA A 1 197 ? 12.587 17.497 -12.055 1.00 41.38 197 ALA A C 1
ATOM 1579 O O . ALA A 1 197 ? 13.379 17.015 -12.864 1.00 41.38 197 ALA A O 1
ATOM 1580 N N . ALA A 1 198 ? 11.599 18.311 -12.436 1.00 43.81 198 ALA A N 1
ATOM 1581 C CA . ALA A 1 198 ? 11.730 19.015 -13.709 1.00 43.81 198 ALA A CA 1
ATOM 1582 C C . ALA A 1 198 ? 12.993 19.894 -13.642 1.00 43.81 198 ALA A C 1
ATOM 1584 O O . ALA A 1 198 ? 13.356 20.378 -12.563 1.00 43.81 198 ALA A O 1
ATOM 1585 N N . GLU A 1 199 ? 13.690 20.048 -14.770 1.00 41.50 199 GLU A N 1
ATOM 1586 C CA . GLU A 1 199 ? 14.965 20.769 -14.816 1.00 41.50 199 GLU A CA 1
ATOM 1587 C C . GLU A 1 199 ? 14.840 22.143 -14.134 1.00 41.50 199 GLU A C 1
ATOM 1589 O O . GLU A 1 199 ? 13.964 22.943 -14.462 1.00 41.50 199 GLU A O 1
ATOM 1594 N N . GLY A 1 200 ? 15.690 22.397 -13.133 1.00 44.22 200 GLY A N 1
ATOM 1595 C CA . GLY A 1 200 ? 15.700 23.647 -12.364 1.00 44.22 200 GLY A CA 1
ATOM 1596 C C . GLY A 1 200 ? 14.842 23.672 -11.090 1.00 44.22 200 GLY A C 1
ATOM 1597 O O . GLY A 1 200 ? 14.916 24.652 -10.349 1.00 44.22 200 GLY A O 1
ATOM 1598 N N . LEU A 1 201 ? 14.072 22.621 -10.776 1.00 43.47 201 LEU A N 1
ATOM 1599 C CA . LEU A 1 201 ? 13.342 22.520 -9.504 1.00 43.47 201 LEU A CA 1
ATOM 1600 C C . LEU A 1 201 ? 14.174 21.836 -8.413 1.00 43.47 201 LEU A C 1
ATOM 1602 O O . LEU A 1 201 ? 14.846 20.835 -8.641 1.00 43.47 201 LEU A O 1
ATOM 1606 N N . THR A 1 202 ? 14.094 22.360 -7.188 1.00 46.34 202 THR A N 1
ATOM 1607 C CA . THR A 1 202 ? 14.754 21.796 -6.000 1.00 46.34 202 THR A CA 1
ATOM 1608 C C . THR A 1 202 ? 13.797 21.772 -4.806 1.00 46.34 202 THR A C 1
ATOM 1610 O O . THR A 1 202 ? 12.768 22.453 -4.790 1.00 46.34 202 THR A O 1
ATOM 1613 N N . GLY A 1 203 ? 14.109 20.957 -3.796 1.00 45.59 203 GLY A N 1
ATOM 1614 C CA . GLY A 1 203 ? 13.339 20.908 -2.552 1.00 45.59 203 GLY A CA 1
ATOM 1615 C C . GLY A 1 203 ? 11.884 20.459 -2.746 1.00 45.59 203 GLY A C 1
ATOM 1616 O O . GLY A 1 203 ? 11.602 19.534 -3.505 1.00 45.59 203 GLY A O 1
ATOM 1617 N N . ALA A 1 204 ? 10.948 21.106 -2.047 1.00 49.94 204 ALA A N 1
ATOM 1618 C CA . ALA A 1 204 ? 9.531 20.724 -2.026 1.00 49.94 204 ALA A CA 1
ATOM 1619 C C . ALA A 1 204 ? 8.861 20.743 -3.413 1.00 49.94 204 ALA A C 1
ATOM 1621 O O . ALA A 1 204 ? 7.985 19.925 -3.679 1.00 49.94 204 ALA A O 1
ATOM 1622 N N . ALA A 1 205 ? 9.303 21.619 -4.317 1.00 49.94 205 ALA A N 1
ATOM 1623 C CA . ALA A 1 205 ? 8.713 21.750 -5.645 1.00 49.94 205 ALA A CA 1
ATOM 1624 C C . ALA A 1 205 ? 9.125 20.607 -6.599 1.00 49.94 205 ALA A C 1
ATOM 1626 O O . ALA A 1 205 ? 8.309 20.161 -7.401 1.00 49.94 205 ALA A O 1
ATOM 1627 N N . ALA A 1 206 ? 10.344 20.069 -6.458 1.00 49.47 206 ALA A N 1
ATOM 1628 C CA . ALA A 1 206 ? 10.791 18.865 -7.174 1.00 49.47 206 ALA A CA 1
ATOM 1629 C C . ALA A 1 206 ? 10.082 17.593 -6.681 1.00 49.47 206 ALA A C 1
ATOM 1631 O O . ALA A 1 206 ? 9.754 16.690 -7.447 1.00 49.47 206 ALA A O 1
ATOM 1632 N N . ILE A 1 207 ? 9.809 17.537 -5.379 1.00 50.31 207 ILE A N 1
ATOM 1633 C CA . ILE A 1 207 ? 9.003 16.475 -4.776 1.00 50.31 207 ILE A CA 1
ATOM 1634 C C . ILE A 1 207 ? 7.570 16.567 -5.313 1.00 50.31 207 ILE A C 1
ATOM 1636 O O . ILE A 1 207 ? 7.008 15.560 -5.736 1.00 50.31 207 ILE A O 1
ATOM 1640 N N . ALA A 1 208 ? 7.012 17.778 -5.381 1.00 52.19 208 ALA A N 1
ATOM 1641 C CA . ALA A 1 208 ? 5.679 18.031 -5.907 1.00 52.19 208 ALA A CA 1
ATOM 1642 C C . ALA A 1 208 ? 5.510 17.630 -7.373 1.00 52.19 208 ALA A C 1
ATOM 1644 O O . ALA A 1 208 ? 4.548 16.936 -7.714 1.00 52.19 208 ALA A O 1
ATOM 1645 N N . SER A 1 209 ? 6.466 18.014 -8.223 1.00 52.72 209 SER A N 1
ATOM 1646 C CA . SER A 1 209 ? 6.501 17.599 -9.626 1.00 52.72 209 SER A CA 1
ATOM 1647 C C . SER A 1 209 ? 6.648 16.088 -9.754 1.00 52.72 209 SER A C 1
ATOM 1649 O O . SER A 1 209 ? 5.969 15.481 -10.577 1.00 52.72 209 SER A O 1
ATOM 1651 N N . GLY A 1 210 ? 7.466 15.469 -8.901 1.00 52.81 210 GLY A N 1
ATOM 1652 C CA . GLY A 1 210 ? 7.651 14.029 -8.873 1.00 52.81 210 GLY A CA 1
ATOM 1653 C C . GLY A 1 210 ? 6.398 13.267 -8.479 1.00 52.81 210 GLY A C 1
ATOM 1654 O O . GLY A 1 210 ? 6.001 12.367 -9.199 1.00 52.81 210 GLY A O 1
ATOM 1655 N N . LEU A 1 211 ? 5.703 13.649 -7.409 1.00 53.31 211 LEU A N 1
ATOM 1656 C CA . LEU A 1 211 ? 4.432 13.028 -7.012 1.00 53.31 211 LEU A CA 1
ATOM 1657 C C . LEU A 1 211 ? 3.315 13.266 -8.038 1.00 53.31 211 LEU A C 1
ATOM 1659 O O . LEU A 1 211 ? 2.523 12.361 -8.297 1.00 53.31 211 LEU A O 1
ATOM 1663 N N . ALA A 1 212 ? 3.286 14.436 -8.680 1.00 55.50 212 ALA A N 1
ATOM 1664 C CA . ALA A 1 212 ? 2.392 14.697 -9.807 1.00 55.50 212 ALA A CA 1
ATOM 1665 C C . ALA A 1 212 ? 2.725 13.812 -11.030 1.00 55.50 212 ALA A C 1
ATOM 1667 O O . ALA A 1 212 ? 1.815 13.284 -11.667 1.00 55.50 212 ALA A O 1
ATOM 1668 N N . ALA A 1 213 ? 4.012 13.586 -11.322 1.00 52.56 213 ALA A N 1
ATOM 1669 C CA . ALA A 1 213 ? 4.489 12.724 -12.408 1.00 52.56 213 ALA A CA 1
ATOM 1670 C C . ALA A 1 213 ? 4.341 11.220 -12.107 1.00 52.56 213 ALA A C 1
ATOM 1672 O O . ALA A 1 213 ? 4.046 10.445 -13.014 1.00 52.56 213 ALA A O 1
ATOM 1673 N N . LEU A 1 214 ? 4.480 10.806 -10.843 1.00 52.50 214 LEU A N 1
ATOM 1674 C CA . LEU A 1 214 ? 4.140 9.467 -10.343 1.00 52.50 214 LEU A CA 1
ATOM 1675 C C . LEU A 1 214 ? 2.638 9.185 -10.444 1.00 52.50 214 LEU A C 1
ATOM 1677 O O . LEU A 1 214 ? 2.239 8.034 -10.584 1.00 52.50 214 LEU A O 1
ATOM 1681 N N . GLY A 1 215 ? 1.821 10.241 -10.422 1.00 51.91 215 GLY A N 1
ATOM 1682 C CA . GLY A 1 215 ? 0.395 10.204 -10.734 1.00 51.91 215 GLY A CA 1
ATOM 1683 C C . GLY A 1 215 ? 0.058 10.119 -12.226 1.00 51.91 215 GLY A C 1
ATOM 1684 O O . GLY A 1 215 ? -1.111 9.916 -12.539 1.00 51.91 215 GLY A O 1
ATOM 1685 N N . GLY A 1 216 ? 1.038 10.296 -13.125 1.00 42.69 216 GLY A N 1
ATOM 1686 C CA . GLY A 1 216 ? 1.088 9.861 -14.533 1.00 42.69 216 GLY A CA 1
ATOM 1687 C C . GLY A 1 216 ? -0.027 10.214 -15.537 1.00 42.69 216 GLY A C 1
ATOM 1688 O O . GLY A 1 216 ? 0.209 10.109 -16.739 1.00 42.69 216 GLY A O 1
ATOM 1689 N N . GLY A 1 217 ? -1.234 10.625 -15.136 1.00 41.00 217 GLY A N 1
ATOM 1690 C CA . GLY A 1 217 ? -2.357 10.708 -16.076 1.00 41.00 217 GLY A CA 1
ATOM 1691 C C . GLY A 1 217 ? -3.765 10.847 -15.496 1.00 41.00 217 GLY A C 1
ATOM 1692 O O . GLY A 1 217 ? -4.712 10.495 -16.187 1.00 41.00 217 GLY A O 1
ATOM 1693 N N . ALA A 1 218 ? -3.960 11.386 -14.289 1.00 39.66 218 ALA A N 1
ATOM 1694 C CA . ALA A 1 218 ? -5.296 11.757 -13.802 1.00 39.66 218 ALA A CA 1
ATOM 1695 C C . ALA A 1 218 ? -5.704 13.182 -14.231 1.00 39.66 218 ALA A C 1
ATOM 1697 O O . ALA A 1 218 ? -6.200 13.985 -13.438 1.00 39.66 218 ALA A O 1
ATOM 1698 N N . ILE A 1 219 ? -5.562 13.497 -15.523 1.00 36.16 219 ILE A N 1
ATOM 1699 C CA . ILE A 1 219 ? -6.528 14.407 -16.143 1.00 36.16 219 ILE A CA 1
ATOM 1700 C C . ILE A 1 219 ? -7.864 13.658 -16.108 1.00 36.16 219 ILE A C 1
ATOM 1702 O O . ILE A 1 219 ? -8.117 12.850 -16.993 1.00 36.16 219 ILE A O 1
ATOM 1706 N N . ALA A 1 220 ? -8.675 13.881 -15.067 1.00 38.12 220 ALA A N 1
ATOM 1707 C CA . ALA A 1 220 ? -10.135 14.012 -15.198 1.00 38.12 220 ALA A CA 1
ATOM 1708 C C . ALA A 1 220 ? -10.906 14.231 -13.878 1.00 38.12 220 ALA A C 1
ATOM 1710 O O . ALA A 1 220 ? -12.067 14.618 -13.958 1.00 38.12 220 ALA A O 1
ATOM 1711 N N . ALA A 1 221 ? -10.322 14.079 -12.684 1.00 35.38 221 ALA A N 1
ATOM 1712 C CA . ALA A 1 221 ? -11.026 14.396 -11.430 1.00 35.38 221 ALA A CA 1
ATOM 1713 C C . ALA A 1 221 ? -10.477 15.666 -10.740 1.00 35.38 221 ALA A C 1
ATOM 1715 O O . ALA A 1 221 ? -10.040 15.635 -9.596 1.00 35.38 221 ALA A O 1
ATOM 1716 N N . GLY A 1 222 ? -10.485 16.806 -11.443 1.00 38.03 222 GLY A N 1
ATOM 1717 C CA . GLY A 1 222 ? -10.556 18.121 -10.777 1.00 38.03 222 GLY A CA 1
ATOM 1718 C C . GLY A 1 222 ? -9.265 18.850 -10.363 1.00 38.03 222 GLY A C 1
ATOM 1719 O O . GLY A 1 222 ? -9.349 19.714 -9.501 1.00 38.03 222 GLY A O 1
ATOM 1720 N N . GLY A 1 223 ? -8.095 18.582 -10.957 1.00 40.03 223 GLY A N 1
ATOM 1721 C CA . GLY A 1 223 ? -6.932 19.489 -10.819 1.00 40.03 223 GLY A CA 1
ATOM 1722 C C . GLY A 1 223 ? -6.192 19.458 -9.469 1.00 40.03 223 GLY A C 1
ATOM 1723 O O . GLY A 1 223 ? -5.660 20.473 -9.039 1.00 40.03 223 GLY A O 1
ATOM 1724 N N . LEU A 1 224 ? -6.125 18.298 -8.809 1.00 43.00 224 LEU A N 1
ATOM 1725 C CA . LEU A 1 224 ? -5.649 18.143 -7.420 1.00 43.00 224 LEU A CA 1
ATOM 1726 C C . LEU A 1 224 ? -4.114 18.094 -7.202 1.00 43.00 224 LEU A C 1
ATOM 1728 O O . LEU A 1 224 ? -3.671 17.819 -6.087 1.00 43.00 224 LEU A O 1
ATOM 1732 N N . GLY A 1 225 ? -3.281 18.314 -8.226 1.00 51.53 225 GLY A N 1
ATOM 1733 C CA . GLY A 1 225 ? -1.813 18.325 -8.074 1.00 51.53 225 GLY A CA 1
ATOM 1734 C C . GLY A 1 225 ? -1.237 17.060 -7.403 1.00 51.53 225 GLY A C 1
ATOM 1735 O O . GLY A 1 225 ? -1.634 15.941 -7.731 1.00 51.53 225 GLY A O 1
ATOM 1736 N N . MET A 1 226 ? -0.315 17.230 -6.443 1.00 51.81 226 MET A N 1
ATOM 1737 C CA . MET A 1 226 ? 0.332 16.141 -5.677 1.00 51.81 226 MET A CA 1
ATOM 1738 C C . MET A 1 226 ? -0.657 15.185 -5.001 1.00 51.81 226 MET A C 1
ATOM 1740 O O . MET A 1 226 ? -0.420 13.977 -4.961 1.00 51.81 226 MET A O 1
ATOM 1744 N N . ALA A 1 227 ? -1.765 15.718 -4.476 1.00 49.66 227 ALA A N 1
ATOM 1745 C CA . ALA A 1 227 ? -2.766 14.930 -3.765 1.00 49.66 227 ALA A CA 1
ATOM 1746 C C . ALA A 1 227 ? -3.464 13.932 -4.701 1.00 49.66 227 ALA A C 1
ATOM 1748 O O . ALA A 1 227 ? -3.753 12.808 -4.295 1.00 49.66 227 ALA A O 1
ATOM 1749 N N . GLY A 1 228 ? -3.660 14.303 -5.972 1.00 52.97 228 GLY A N 1
ATOM 1750 C CA . GLY A 1 228 ? -4.200 13.403 -6.993 1.00 52.97 228 GLY A CA 1
ATOM 1751 C C . GLY A 1 228 ? -3.249 12.253 -7.339 1.00 52.97 228 GLY A C 1
ATOM 1752 O O . GLY A 1 228 ? -3.695 11.119 -7.492 1.00 52.97 228 GLY A O 1
ATOM 1753 N N . GLY A 1 229 ? -1.938 12.515 -7.403 1.00 56.28 229 GLY A N 1
ATOM 1754 C CA . GLY A 1 229 ? -0.937 11.484 -7.702 1.00 56.28 229 GLY A CA 1
ATOM 1755 C C . GLY A 1 229 ? -0.771 10.457 -6.581 1.00 56.28 229 GLY A C 1
ATOM 1756 O O . GLY A 1 229 ? -0.730 9.256 -6.836 1.00 56.28 229 GLY A O 1
ATOM 1757 N N . ILE A 1 230 ? -0.774 10.914 -5.327 1.00 56.28 230 ILE A N 1
ATOM 1758 C CA . ILE A 1 230 ? -0.742 10.041 -4.144 1.00 56.28 230 ILE A CA 1
ATOM 1759 C C . ILE A 1 230 ? -1.983 9.148 -4.077 1.00 56.28 230 ILE A C 1
ATOM 1761 O O . ILE A 1 230 ? -1.887 7.953 -3.790 1.00 56.28 230 ILE A O 1
ATOM 1765 N N . ALA A 1 231 ? -3.150 9.719 -4.367 1.00 54.94 231 ALA A N 1
ATOM 1766 C CA . ALA A 1 231 ? -4.418 9.022 -4.262 1.00 54.94 231 ALA A CA 1
ATOM 1767 C C . ALA A 1 231 ? -4.570 7.849 -5.246 1.00 54.94 231 ALA A C 1
ATOM 1769 O O . ALA A 1 231 ? -5.299 6.908 -4.942 1.00 54.94 231 ALA A O 1
ATOM 1770 N N . VAL A 1 232 ? -3.871 7.871 -6.387 1.00 60.25 232 VAL A N 1
ATOM 1771 C CA . VAL A 1 232 ? -3.841 6.771 -7.373 1.00 60.25 232 VAL A CA 1
ATOM 1772 C C . VAL A 1 232 ? -2.911 5.624 -6.938 1.00 60.25 232 VAL A C 1
ATOM 1774 O O . VAL A 1 232 ? -3.147 4.464 -7.277 1.00 60.25 232 VAL A O 1
ATOM 1777 N N . ILE A 1 233 ? -1.875 5.905 -6.138 1.00 61.03 233 ILE A N 1
ATOM 1778 C CA . ILE A 1 233 ? -0.942 4.884 -5.618 1.00 61.03 233 ILE A CA 1
ATOM 1779 C C . ILE A 1 233 ? -1.617 3.983 -4.573 1.00 61.03 233 ILE A C 1
ATOM 1781 O O . ILE A 1 233 ? -1.299 2.799 -4.483 1.00 61.03 233 ILE A O 1
ATOM 1785 N N . VAL A 1 234 ? -2.572 4.523 -3.811 1.00 62.59 234 VAL A N 1
ATOM 1786 C CA . VAL A 1 234 ? -3.330 3.821 -2.753 1.00 62.59 234 VAL A CA 1
ATOM 1787 C C . VAL A 1 234 ? -3.993 2.532 -3.259 1.00 62.59 234 VAL A C 1
ATOM 1789 O O . VAL A 1 234 ? -4.154 1.584 -2.505 1.00 62.59 234 VAL A O 1
ATOM 1792 N N . SER A 1 235 ? -4.343 2.435 -4.537 1.00 63.09 235 SER A N 1
ATOM 1793 C CA . SER A 1 235 ? -5.095 1.294 -5.074 1.00 63.09 235 SER A CA 1
ATOM 1794 C C . SER A 1 235 ? -4.294 0.356 -5.979 1.00 63.09 235 SER A C 1
ATOM 1796 O O . SER A 1 235 ? -4.861 -0.575 -6.552 1.00 63.09 235 SER A O 1
ATOM 1798 N N . GLY A 1 236 ? -2.993 0.603 -6.161 1.00 67.06 236 GLY A N 1
ATOM 1799 C CA . GLY A 1 236 ? -2.211 -0.052 -7.215 1.00 67.06 236 GLY A CA 1
ATOM 1800 C C . GLY A 1 236 ? -2.471 0.505 -8.620 1.00 67.06 236 GLY A C 1
ATOM 1801 O O . GLY A 1 236 ? -1.843 0.053 -9.579 1.00 67.06 236 GLY A O 1
ATOM 1802 N N . GLY A 1 237 ? -3.332 1.522 -8.749 1.00 69.94 237 GLY A N 1
ATOM 1803 C CA . GLY A 1 237 ? -3.636 2.202 -10.009 1.00 69.94 237 GLY A CA 1
ATOM 1804 C C . GLY A 1 237 ? -2.441 2.926 -10.632 1.00 69.94 237 GLY A C 1
ATOM 1805 O O . GLY A 1 237 ? -2.452 3.186 -11.826 1.00 69.94 237 GLY A O 1
ATOM 1806 N N . ALA A 1 238 ? -1.368 3.175 -9.875 1.00 68.38 238 ALA A N 1
ATOM 1807 C CA . ALA A 1 238 ? -0.131 3.756 -10.409 1.00 68.38 238 ALA A CA 1
ATOM 1808 C C . ALA A 1 238 ? 0.555 2.876 -11.471 1.00 68.38 238 ALA A C 1
ATOM 1810 O O . ALA A 1 238 ? 1.413 3.351 -12.206 1.00 68.38 238 ALA A O 1
ATOM 1811 N N . LEU A 1 239 ? 0.192 1.593 -11.564 1.00 71.69 239 LEU A N 1
ATOM 1812 C CA . LEU A 1 239 ? 0.656 0.700 -12.629 1.00 71.69 239 LEU A CA 1
ATOM 1813 C C . LEU A 1 239 ? -0.291 0.654 -13.841 1.00 71.69 239 LEU A C 1
ATOM 1815 O O . LEU A 1 239 ? -0.023 -0.086 -14.789 1.00 71.69 239 LEU A O 1
ATOM 1819 N N . LEU A 1 240 ? -1.400 1.398 -13.800 1.00 65.94 240 LEU A N 1
ATOM 1820 C CA . LEU A 1 240 ? -2.453 1.403 -14.808 1.00 65.94 240 LEU A CA 1
ATOM 1821 C C . LEU A 1 240 ? -2.519 2.766 -15.493 1.00 65.94 240 LEU A C 1
ATOM 1823 O O . LEU A 1 240 ? -2.811 3.783 -14.869 1.00 65.94 240 LEU A O 1
ATOM 1827 N N . GLY A 1 241 ? -2.277 2.777 -16.800 1.00 59.19 241 GLY A N 1
ATOM 1828 C CA . GLY A 1 241 ? -2.492 3.948 -17.635 1.00 59.19 241 GLY A CA 1
ATOM 1829 C C . GLY A 1 241 ? -1.492 4.086 -18.773 1.00 59.19 241 GLY A C 1
ATOM 1830 O O . GLY A 1 241 ? -0.333 3.681 -18.694 1.00 59.19 241 GLY A O 1
ATOM 1831 N N . VAL A 1 242 ? -1.936 4.773 -19.825 1.00 39.84 242 VAL A N 1
ATOM 1832 C CA . VAL A 1 242 ? -1.147 5.149 -21.014 1.00 39.84 242 VAL A CA 1
ATOM 1833 C C . VAL A 1 242 ? -0.010 6.136 -20.674 1.00 39.84 242 VAL A C 1
ATOM 1835 O O . VAL A 1 242 ? 0.742 6.547 -21.550 1.00 39.84 242 VAL A O 1
ATOM 1838 N N . GLY A 1 243 ? 0.169 6.502 -19.409 1.00 47.12 243 GLY A N 1
ATOM 1839 C CA . GLY A 1 243 ? 1.212 7.391 -18.924 1.00 47.12 243 GLY A CA 1
ATOM 1840 C C . GLY A 1 243 ? 1.884 6.829 -17.680 1.00 47.12 243 GLY A C 1
ATOM 1841 O O . GLY A 1 243 ? 1.850 7.465 -16.632 1.00 47.12 243 GLY A O 1
ATOM 1842 N N . CYS A 1 244 ? 2.573 5.689 -17.791 1.00 49.81 244 CYS A N 1
ATOM 1843 C CA . CYS A 1 244 ? 3.819 5.560 -17.035 1.00 49.81 244 CYS A CA 1
ATOM 1844 C C . CYS A 1 244 ? 4.722 6.706 -17.516 1.00 49.81 244 CYS A C 1
ATOM 1846 O O . CYS A 1 244 ? 5.500 6.536 -18.445 1.00 49.81 244 CYS A O 1
ATOM 1848 N N . GLY A 1 245 ? 4.515 7.923 -17.005 1.00 51.41 245 GLY A N 1
ATOM 1849 C CA . GLY A 1 245 ? 5.416 9.034 -17.270 1.00 51.41 245 GLY A CA 1
ATOM 1850 C C . GLY A 1 245 ? 6.804 8.665 -16.754 1.00 51.41 245 GLY A C 1
ATOM 1851 O O . GLY A 1 245 ? 6.932 7.736 -15.950 1.00 51.41 245 GLY A O 1
ATOM 1852 N N . ALA A 1 246 ? 7.824 9.430 -17.146 1.00 51.66 246 ALA A N 1
ATOM 1853 C CA . ALA A 1 246 ? 9.210 9.238 -16.694 1.00 51.66 246 ALA A CA 1
ATOM 1854 C C . ALA A 1 246 ? 9.332 9.014 -15.160 1.00 51.66 246 ALA A C 1
ATOM 1856 O O . ALA A 1 246 ? 10.216 8.295 -14.692 1.00 51.66 246 ALA A O 1
ATOM 1857 N N . GLY A 1 247 ? 8.366 9.556 -14.399 1.00 58.56 247 GLY A N 1
ATOM 1858 C CA . GLY A 1 247 ? 8.012 9.232 -13.013 1.00 58.56 247 GLY A CA 1
ATOM 1859 C C . GLY A 1 247 ? 8.025 7.742 -12.640 1.00 58.56 247 GLY A C 1
ATOM 1860 O O . GLY A 1 247 ? 8.869 7.254 -11.889 1.00 58.56 247 GLY A O 1
ATOM 1861 N N . ILE A 1 248 ? 7.027 6.998 -13.108 1.00 65.50 248 ILE A N 1
ATOM 1862 C CA . ILE A 1 248 ? 6.844 5.600 -12.695 1.00 65.50 248 ILE A CA 1
ATOM 1863 C C . ILE A 1 248 ? 7.988 4.735 -13.237 1.00 65.50 248 ILE A C 1
ATOM 1865 O O . ILE A 1 248 ? 8.509 3.901 -12.496 1.00 65.50 248 ILE A O 1
ATOM 1869 N N . GLY A 1 249 ? 8.434 4.984 -14.475 1.00 69.50 249 GLY A N 1
ATOM 1870 C CA . GLY A 1 249 ? 9.572 4.290 -15.087 1.00 69.50 249 GLY A CA 1
ATOM 1871 C C . GLY A 1 249 ? 10.824 4.346 -14.210 1.00 69.50 249 GLY A C 1
ATOM 1872 O O . GLY A 1 249 ? 11.374 3.304 -13.847 1.00 69.50 249 GLY A O 1
ATOM 1873 N N . SER A 1 250 ? 11.221 5.534 -13.739 1.00 69.56 250 SER A N 1
ATOM 1874 C CA . SER A 1 250 ? 12.437 5.645 -12.917 1.00 69.56 250 SER A CA 1
ATOM 1875 C C . SER A 1 250 ? 12.283 5.045 -11.512 1.00 69.56 250 SER A C 1
ATOM 1877 O O . SER A 1 250 ? 13.260 4.536 -10.964 1.00 69.56 250 SER A O 1
ATOM 1879 N N . LEU A 1 251 ? 11.076 5.015 -10.922 1.00 69.94 251 LEU A N 1
ATOM 1880 C CA . LEU A 1 251 ? 10.857 4.265 -9.673 1.00 69.94 251 LEU A CA 1
ATOM 1881 C C . LEU A 1 251 ? 11.012 2.762 -9.882 1.00 69.94 251 LEU A C 1
ATOM 1883 O O . LEU A 1 251 ? 11.587 2.088 -9.032 1.00 69.94 251 LEU A O 1
ATOM 1887 N N . LEU A 1 252 ? 10.516 2.235 -10.999 1.00 76.31 252 LEU A N 1
ATOM 1888 C CA . LEU A 1 252 ? 10.645 0.820 -11.342 1.00 76.31 252 LEU A CA 1
ATOM 1889 C C . LEU A 1 252 ? 12.096 0.446 -11.685 1.00 76.31 252 LEU A C 1
ATOM 1891 O O . LEU A 1 252 ? 12.505 -0.688 -11.431 1.00 76.31 252 LEU A O 1
ATOM 1895 N N . GLN A 1 253 ? 12.880 1.398 -12.200 1.00 76.50 253 GLN A N 1
ATOM 1896 C CA . GLN A 1 253 ? 14.333 1.282 -12.375 1.00 76.50 253 GLN A CA 1
ATOM 1897 C C . GLN A 1 253 ? 15.098 1.367 -11.041 1.00 76.50 253 GLN A C 1
ATOM 1899 O O . GLN A 1 253 ? 16.169 0.776 -10.907 1.00 76.50 253 GLN A O 1
ATOM 1904 N N . ALA A 1 254 ? 14.576 2.077 -10.038 1.00 71.25 254 ALA A N 1
ATOM 1905 C CA . ALA A 1 254 ? 15.207 2.207 -8.722 1.00 71.25 254 ALA A CA 1
ATOM 1906 C C . ALA A 1 254 ? 14.804 1.090 -7.740 1.00 71.25 254 ALA A C 1
ATOM 1908 O O . ALA A 1 254 ? 15.600 0.685 -6.896 1.00 71.25 254 ALA A O 1
ATOM 1909 N N . SER A 1 255 ? 13.567 0.591 -7.822 1.00 73.12 255 SER A N 1
ATOM 1910 C CA . SER A 1 255 ? 12.998 -0.354 -6.859 1.00 73.12 255 SER A CA 1
ATOM 1911 C C . SER A 1 255 ? 12.021 -1.341 -7.511 1.00 73.12 255 SER A C 1
ATOM 1913 O O . SER A 1 255 ? 10.826 -1.064 -7.647 1.00 73.12 255 SER A O 1
ATOM 1915 N N . PRO A 1 256 ? 12.478 -2.565 -7.820 1.00 78.88 256 PRO A N 1
ATOM 1916 C CA . PRO A 1 256 ? 11.596 -3.631 -8.296 1.00 78.88 256 PRO A CA 1
ATOM 1917 C C . PRO A 1 256 ? 10.532 -4.056 -7.284 1.00 78.88 256 PRO A C 1
ATOM 1919 O O . PRO A 1 256 ? 9.487 -4.597 -7.646 1.00 78.88 256 PRO A O 1
ATOM 1922 N N . ASP A 1 257 ? 10.787 -3.816 -6.002 1.00 76.38 257 ASP A N 1
ATOM 1923 C CA . ASP A 1 257 ? 9.871 -4.177 -4.926 1.00 76.38 257 ASP A CA 1
ATOM 1924 C C . ASP A 1 257 ? 8.650 -3.238 -4.870 1.00 76.38 257 ASP A C 1
ATOM 1926 O O . ASP A 1 257 ? 7.571 -3.653 -4.430 1.00 76.38 257 ASP A O 1
ATOM 1930 N N . PHE A 1 258 ? 8.774 -2.016 -5.409 1.00 76.25 258 PHE A N 1
ATOM 1931 C CA . PHE A 1 258 ? 7.627 -1.149 -5.684 1.00 76.25 258 PHE A CA 1
ATOM 1932 C C . PHE A 1 258 ? 6.689 -1.797 -6.712 1.00 76.25 258 PHE A C 1
ATOM 1934 O O . PHE A 1 258 ? 5.496 -1.938 -6.438 1.00 76.25 258 PHE A O 1
ATOM 1941 N N . ALA A 1 259 ? 7.230 -2.277 -7.841 1.00 82.06 259 ALA A N 1
ATOM 1942 C CA . ALA A 1 259 ? 6.465 -2.959 -8.891 1.00 82.06 259 ALA A CA 1
ATOM 1943 C C . ALA A 1 259 ? 5.693 -4.158 -8.333 1.00 82.06 259 ALA A C 1
ATOM 1945 O O . ALA A 1 259 ? 4.491 -4.299 -8.544 1.00 82.06 259 ALA A O 1
ATOM 1946 N N . LEU A 1 260 ? 6.397 -4.998 -7.572 1.00 83.88 260 LEU A N 1
ATOM 1947 C CA . LEU A 1 260 ? 5.830 -6.185 -6.951 1.00 83.88 260 LEU A CA 1
ATOM 1948 C C . LEU A 1 260 ? 4.660 -5.852 -6.035 1.00 83.88 260 LEU A C 1
ATOM 1950 O O . LEU A 1 260 ? 3.635 -6.527 -6.062 1.00 83.88 260 LEU A O 1
ATOM 1954 N N . THR A 1 261 ? 4.824 -4.832 -5.202 1.00 79.06 261 THR A N 1
ATOM 1955 C CA . THR A 1 261 ? 3.809 -4.511 -4.210 1.00 79.06 261 THR A CA 1
ATOM 1956 C C . THR A 1 261 ? 2.587 -3.888 -4.837 1.00 79.06 261 THR A C 1
ATOM 1958 O O . THR A 1 261 ? 1.474 -4.292 -4.516 1.00 79.06 261 THR A O 1
ATOM 1961 N N . GLN A 1 262 ? 2.778 -2.918 -5.726 1.00 82.38 262 GLN A N 1
ATOM 1962 C CA . GLN A 1 262 ? 1.656 -2.280 -6.400 1.00 82.38 262 GLN A CA 1
ATOM 1963 C C . GLN A 1 262 ? 0.886 -3.308 -7.237 1.00 82.38 262 GLN A C 1
ATOM 1965 O O . GLN A 1 262 ? -0.341 -3.322 -7.207 1.00 82.38 262 GLN A O 1
ATOM 1970 N N . ALA A 1 263 ? 1.591 -4.251 -7.874 1.00 87.31 263 ALA A N 1
ATOM 1971 C CA . ALA A 1 263 ? 0.962 -5.362 -8.576 1.00 87.31 263 ALA A CA 1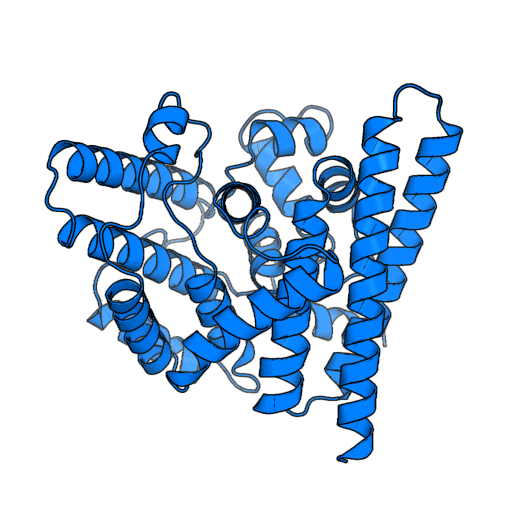
ATOM 1972 C C . ALA A 1 263 ? 0.204 -6.298 -7.619 1.00 87.31 263 ALA A C 1
ATOM 1974 O O . ALA A 1 263 ? -0.924 -6.697 -7.894 1.00 87.31 263 ALA A O 1
ATOM 1975 N N . ALA A 1 264 ? 0.775 -6.610 -6.453 1.00 88.25 264 ALA A N 1
ATOM 1976 C CA . ALA A 1 264 ? 0.101 -7.452 -5.471 1.00 88.25 264 ALA A CA 1
ATOM 1977 C C . ALA A 1 264 ? -1.140 -6.783 -4.858 1.00 88.25 264 ALA A C 1
ATOM 1979 O O . ALA A 1 264 ? -2.163 -7.440 -4.670 1.00 88.25 264 ALA A O 1
ATOM 1980 N N . LYS A 1 265 ? -1.077 -5.476 -4.574 1.00 88.00 265 LYS A N 1
ATOM 1981 C CA . LYS A 1 265 ? -2.231 -4.679 -4.134 1.00 88.00 265 LYS A CA 1
ATOM 1982 C C . LYS A 1 265 ? -3.325 -4.688 -5.192 1.00 88.00 265 LYS A C 1
ATOM 1984 O O . LYS A 1 265 ? -4.469 -5.001 -4.876 1.00 88.00 265 LYS A O 1
ATOM 1989 N N . LEU A 1 266 ? -2.962 -4.416 -6.443 1.00 88.19 266 LEU A N 1
ATOM 1990 C CA . LEU A 1 266 ? -3.913 -4.402 -7.543 1.00 88.19 266 LEU A CA 1
ATOM 1991 C C . LEU A 1 266 ? -4.564 -5.779 -7.756 1.00 88.19 266 LEU A C 1
ATOM 1993 O O . LEU A 1 266 ? -5.771 -5.845 -7.972 1.00 88.19 266 LEU A O 1
ATOM 1997 N N . GLU A 1 267 ? -3.825 -6.886 -7.602 1.00 91.19 267 GLU A N 1
ATOM 1998 C CA . GLU A 1 267 ? -4.419 -8.230 -7.625 1.00 91.19 267 GLU A CA 1
ATOM 1999 C C . GLU A 1 267 ? -5.502 -8.405 -6.553 1.00 91.19 267 GLU A C 1
ATOM 2001 O O . GLU A 1 267 ? -6.561 -8.968 -6.835 1.00 91.19 267 GLU A O 1
ATOM 2006 N N . VAL A 1 268 ? -5.250 -7.926 -5.328 1.00 91.19 268 VAL A N 1
ATOM 2007 C CA . VAL A 1 268 ? -6.224 -7.982 -4.226 1.00 91.19 268 VAL A CA 1
ATOM 2008 C C . VAL A 1 268 ? -7.454 -7.151 -4.559 1.00 91.19 268 VAL A C 1
ATOM 2010 O O . VAL A 1 268 ? -8.567 -7.617 -4.334 1.00 91.19 268 VAL A O 1
ATOM 2013 N N . VAL A 1 269 ? -7.283 -5.964 -5.145 1.00 88.94 269 VAL A N 1
ATOM 2014 C CA . VAL A 1 269 ? -8.415 -5.135 -5.574 1.00 88.94 269 VAL A CA 1
ATOM 2015 C C . VAL A 1 269 ? -9.246 -5.852 -6.640 1.00 88.94 269 VAL A C 1
ATOM 2017 O O . VAL A 1 269 ? -10.464 -5.955 -6.497 1.00 88.94 269 VAL A O 1
ATOM 2020 N N . ILE A 1 270 ? -8.603 -6.415 -7.667 1.00 88.75 270 ILE A N 1
ATOM 2021 C CA . ILE A 1 270 ? -9.284 -7.166 -8.730 1.00 88.75 270 ILE A CA 1
ATOM 2022 C C . ILE A 1 270 ? -10.035 -8.366 -8.147 1.00 88.75 270 ILE A C 1
ATOM 2024 O O . ILE A 1 270 ? -11.211 -8.557 -8.447 1.00 88.75 270 ILE A O 1
ATOM 2028 N N . ARG A 1 271 ? -9.370 -9.181 -7.321 1.00 90.50 271 ARG A N 1
ATOM 2029 C CA . ARG A 1 271 ? -9.924 -10.440 -6.810 1.00 90.50 271 ARG A CA 1
ATOM 2030 C C . ARG A 1 271 ? -10.982 -10.215 -5.738 1.00 90.50 271 ARG A C 1
ATOM 2032 O O . ARG A 1 271 ? -12.082 -10.740 -5.855 1.00 90.50 271 ARG A O 1
ATOM 2039 N N . GLU A 1 272 ? -10.652 -9.467 -4.695 1.00 89.12 272 GLU A N 1
ATOM 2040 C CA . GLU A 1 272 ? -11.468 -9.395 -3.482 1.00 89.12 272 GLU A CA 1
ATOM 2041 C C . GLU A 1 272 ? -12.528 -8.297 -3.551 1.00 89.12 272 GLU A C 1
ATOM 2043 O O . GLU A 1 272 ? -13.568 -8.432 -2.919 1.00 89.12 272 GLU A O 1
ATOM 2048 N N . ILE A 1 273 ? -12.301 -7.227 -4.322 1.00 84.06 273 ILE A N 1
ATOM 2049 C CA . ILE A 1 273 ? -13.224 -6.085 -4.380 1.00 84.06 273 ILE A CA 1
ATOM 2050 C C . ILE A 1 273 ? -14.022 -6.102 -5.688 1.00 84.06 273 ILE A C 1
ATOM 2052 O O . ILE A 1 273 ? -15.248 -6.202 -5.665 1.00 84.06 273 ILE A O 1
ATOM 2056 N N . ILE A 1 274 ? -13.349 -6.038 -6.838 1.00 79.94 274 ILE A N 1
ATOM 2057 C CA . ILE A 1 274 ? -14.015 -5.883 -8.141 1.00 79.94 274 ILE A CA 1
ATOM 2058 C C . ILE A 1 274 ? -14.733 -7.171 -8.539 1.00 79.94 274 ILE A C 1
ATOM 2060 O O . ILE A 1 274 ? -15.911 -7.147 -8.888 1.00 79.94 274 ILE A O 1
ATOM 2064 N N . PHE A 1 275 ? -14.051 -8.312 -8.450 1.00 77.00 275 PHE A N 1
ATOM 2065 C CA . PHE A 1 275 ? -14.645 -9.591 -8.811 1.00 77.00 275 PHE A CA 1
ATOM 2066 C C . PHE A 1 275 ? -15.657 -10.066 -7.762 1.00 77.00 275 PHE A C 1
ATOM 2068 O O . PHE A 1 275 ? -16.821 -10.286 -8.095 1.00 77.00 275 PHE A O 1
ATOM 2075 N N . LEU A 1 276 ? -15.238 -10.207 -6.500 1.00 67.81 276 LEU A N 1
ATOM 2076 C CA . LEU A 1 276 ? -16.074 -10.841 -5.476 1.00 67.81 276 LEU A CA 1
ATOM 2077 C C . LEU A 1 276 ? -17.163 -9.925 -4.903 1.00 67.81 276 LEU A C 1
ATOM 2079 O O . LEU A 1 276 ? -18.277 -10.401 -4.674 1.00 67.81 276 LEU A O 1
ATOM 2083 N N . CYS A 1 277 ? -16.892 -8.633 -4.695 1.00 63.41 277 CYS A N 1
ATOM 2084 C CA . CYS A 1 277 ? -17.892 -7.721 -4.131 1.00 63.41 277 CYS A CA 1
ATOM 2085 C C . CYS A 1 277 ? -18.740 -7.014 -5.197 1.00 63.41 277 CYS A C 1
ATOM 2087 O O . CYS A 1 277 ? -19.927 -6.800 -4.962 1.00 63.41 277 CYS A O 1
ATOM 2089 N N . GLN A 1 278 ? -18.163 -6.642 -6.346 1.00 66.56 278 GLN A N 1
ATOM 2090 C CA . GLN A 1 278 ? -18.851 -5.815 -7.354 1.00 66.56 278 GLN A CA 1
ATOM 2091 C C . GLN A 1 278 ? -19.316 -6.592 -8.590 1.00 66.56 278 GLN A C 1
ATOM 2093 O O . GLN A 1 278 ? -20.256 -6.162 -9.254 1.00 66.56 278 GLN A O 1
ATOM 2098 N N . LYS A 1 279 ? -18.693 -7.743 -8.884 1.00 73.75 279 LYS A N 1
ATOM 2099 C CA . LYS A 1 279 ? -18.916 -8.550 -10.096 1.00 73.75 279 LYS A CA 1
ATOM 2100 C C . LYS A 1 279 ? -18.754 -7.753 -11.400 1.00 73.75 279 LYS A C 1
ATOM 2102 O O . LYS A 1 279 ? -19.370 -8.090 -12.412 1.00 73.75 279 LYS A O 1
ATOM 2107 N N . ASP A 1 280 ? -17.911 -6.718 -11.401 1.00 76.62 280 ASP A N 1
ATOM 2108 C CA . ASP A 1 280 ? -17.681 -5.892 -12.590 1.00 76.62 280 ASP A CA 1
ATOM 2109 C C . ASP A 1 280 ? -16.580 -6.487 -13.474 1.00 76.62 280 ASP A C 1
ATOM 2111 O O . ASP A 1 280 ? -15.409 -6.111 -13.437 1.00 76.62 280 ASP A O 1
ATOM 2115 N N . VAL A 1 281 ? -16.978 -7.455 -14.295 1.00 81.50 281 VAL A N 1
ATOM 2116 C CA . VAL A 1 281 ? -16.085 -8.146 -15.230 1.00 81.50 281 VAL A CA 1
ATOM 2117 C C . VAL A 1 281 ? -15.488 -7.191 -16.276 1.00 81.50 281 VAL A C 1
ATOM 2119 O O . VAL A 1 281 ? -14.369 -7.424 -16.739 1.00 81.50 281 VAL A O 1
ATOM 2122 N N . ARG A 1 282 ? -16.184 -6.098 -16.622 1.00 82.31 282 ARG A N 1
ATOM 2123 C CA . ARG A 1 282 ? -15.704 -5.106 -17.601 1.00 82.31 282 ARG A CA 1
ATOM 2124 C C . ARG A 1 282 ? -14.529 -4.319 -17.036 1.00 82.31 282 ARG A C 1
ATOM 2126 O O . ARG A 1 282 ? -13.513 -4.183 -17.710 1.00 82.31 282 ARG A O 1
ATOM 2133 N N . MET A 1 283 ? -14.623 -3.909 -15.773 1.00 80.50 283 MET A N 1
ATOM 2134 C CA . MET A 1 283 ? -13.529 -3.231 -15.079 1.00 80.50 283 MET A CA 1
ATOM 2135 C C . MET A 1 283 ? -12.263 -4.103 -15.034 1.00 80.50 283 MET A C 1
ATOM 2137 O O . MET A 1 283 ? -11.159 -3.613 -15.263 1.00 80.50 283 MET A O 1
ATOM 2141 N N . ILE A 1 284 ? -12.402 -5.422 -14.844 1.00 84.25 284 ILE A N 1
ATOM 2142 C CA . ILE A 1 284 ? -11.260 -6.354 -14.896 1.00 84.25 284 ILE A CA 1
ATOM 2143 C C . ILE A 1 284 ? -10.607 -6.363 -16.289 1.00 84.25 284 ILE A C 1
ATOM 2145 O O . ILE A 1 284 ? -9.378 -6.345 -16.394 1.00 84.25 284 ILE A O 1
ATOM 2149 N N . GLN A 1 285 ? -11.399 -6.368 -17.367 1.00 84.69 285 GLN A N 1
ATOM 2150 C CA . GLN A 1 285 ? -10.867 -6.307 -18.737 1.00 84.69 285 GLN A CA 1
ATOM 2151 C C . GLN A 1 285 ? -10.098 -5.012 -18.999 1.00 84.69 285 GLN A C 1
ATOM 2153 O O . GLN A 1 285 ? -9.033 -5.046 -19.620 1.00 84.69 285 GLN A O 1
ATOM 2158 N N . GLU A 1 286 ? -10.623 -3.882 -18.529 1.00 82.06 286 GLU A N 1
ATOM 2159 C CA . GLU A 1 286 ? -9.981 -2.575 -18.671 1.00 82.06 286 GLU A CA 1
ATOM 2160 C C . GLU A 1 286 ? -8.637 -2.543 -17.942 1.00 82.06 286 GLU A C 1
ATOM 2162 O O . GLU A 1 286 ? -7.629 -2.187 -18.549 1.00 82.06 286 GLU A O 1
ATOM 2167 N N . ILE A 1 287 ? -8.580 -3.035 -16.702 1.00 83.56 287 ILE A N 1
ATOM 2168 C CA . ILE A 1 287 ? -7.329 -3.151 -15.938 1.00 83.56 287 ILE A CA 1
ATOM 2169 C C . ILE A 1 287 ? -6.300 -4.011 -16.678 1.00 83.56 287 ILE A C 1
ATOM 2171 O O . ILE A 1 287 ? -5.143 -3.618 -16.811 1.00 83.56 287 ILE A O 1
ATOM 2175 N N . ILE A 1 288 ? -6.708 -5.172 -17.205 1.00 87.69 288 ILE A N 1
ATOM 2176 C CA . ILE A 1 288 ? -5.824 -6.055 -17.984 1.00 87.69 288 ILE A CA 1
ATOM 2177 C C . ILE A 1 288 ? -5.272 -5.324 -19.213 1.00 87.69 288 ILE A C 1
ATOM 2179 O O . ILE A 1 288 ? -4.092 -5.474 -19.543 1.00 87.69 288 ILE A O 1
ATOM 2183 N N . LYS A 1 289 ? -6.110 -4.545 -19.905 1.00 85.81 289 LYS A N 1
ATOM 2184 C CA . LYS A 1 289 ? -5.710 -3.782 -21.089 1.00 85.81 289 LYS A CA 1
ATOM 2185 C C . LYS A 1 289 ? -4.720 -2.669 -20.737 1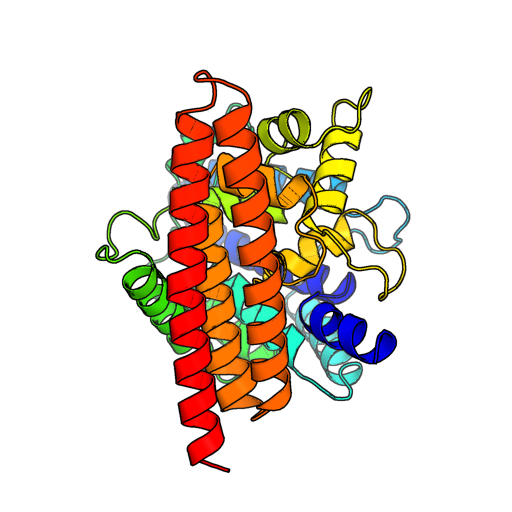.00 85.81 289 LYS A C 1
ATOM 2187 O O . LYS A 1 289 ? -3.692 -2.559 -21.403 1.00 85.81 289 LYS A O 1
ATOM 2192 N N . GLU A 1 290 ? -4.996 -1.893 -19.693 1.00 80.69 290 GLU A N 1
ATOM 2193 C CA . GLU A 1 290 ? -4.123 -0.802 -19.245 1.00 80.69 290 GLU A CA 1
ATOM 2194 C C . GLU A 1 290 ? -2.780 -1.329 -18.723 1.00 80.69 290 GLU A C 1
ATOM 2196 O O . GLU A 1 290 ? -1.727 -0.813 -19.093 1.00 80.69 290 GLU A O 1
ATOM 2201 N N . GLN A 1 291 ? -2.783 -2.423 -17.956 1.00 84.44 291 GLN A N 1
ATOM 2202 C CA . GLN A 1 291 ? -1.558 -3.064 -17.471 1.00 84.44 291 GLN A CA 1
ATOM 2203 C C . GLN A 1 291 ? -0.694 -3.594 -18.629 1.00 84.44 291 GLN A C 1
ATOM 2205 O O . GLN A 1 291 ? 0.530 -3.478 -18.586 1.00 84.44 291 GLN A O 1
ATOM 2210 N N . ARG A 1 292 ? -1.306 -4.163 -19.682 1.00 87.94 292 ARG A N 1
ATOM 2211 C CA . ARG A 1 292 ? -0.581 -4.574 -20.902 1.00 87.94 292 ARG A CA 1
ATOM 2212 C C . ARG A 1 292 ? 0.081 -3.384 -21.583 1.00 87.94 292 ARG A C 1
ATOM 2214 O O . ARG A 1 292 ? 1.254 -3.471 -21.927 1.00 87.94 292 ARG A O 1
ATOM 2221 N N . ALA A 1 293 ? -0.655 -2.286 -21.752 1.00 83.56 293 ALA A N 1
ATOM 2222 C CA . ALA A 1 293 ? -0.122 -1.074 -22.362 1.00 83.56 293 ALA A CA 1
ATOM 2223 C C . ALA A 1 293 ? 1.049 -0.491 -21.550 1.00 83.56 293 ALA A C 1
ATOM 2225 O O . ALA A 1 293 ? 2.062 -0.113 -22.134 1.00 83.56 293 ALA A O 1
ATOM 2226 N N . ALA A 1 294 ? 0.939 -0.478 -20.218 1.00 81.88 294 ALA A N 1
ATOM 2227 C CA . ALA A 1 294 ? 2.012 -0.056 -19.320 1.00 81.88 294 ALA A CA 1
ATOM 2228 C C . ALA A 1 294 ? 3.262 -0.945 -19.447 1.00 81.88 294 ALA A C 1
ATOM 2230 O O . ALA A 1 294 ? 4.372 -0.429 -19.554 1.00 81.88 294 ALA A O 1
ATOM 2231 N N . ILE A 1 295 ? 3.097 -2.274 -19.500 1.00 88.12 295 ILE A N 1
ATOM 2232 C CA . ILE A 1 295 ? 4.217 -3.211 -19.689 1.00 88.12 295 ILE A CA 1
ATOM 2233 C C . ILE A 1 295 ? 4.939 -2.948 -21.012 1.00 88.12 295 ILE A C 1
ATOM 2235 O O . ILE A 1 295 ? 6.160 -2.850 -20.994 1.00 88.12 295 ILE A O 1
ATOM 2239 N N . CYS A 1 296 ? 4.214 -2.783 -22.125 1.00 88.19 296 CYS A N 1
ATOM 2240 C CA . CYS A 1 296 ? 4.839 -2.518 -23.425 1.00 88.19 296 CYS A CA 1
ATOM 2241 C C . CYS A 1 296 ? 5.707 -1.252 -23.399 1.00 88.19 296 CYS A C 1
ATOM 2243 O O . CYS A 1 296 ? 6.829 -1.270 -23.884 1.00 88.19 296 CYS A O 1
ATOM 2245 N N . LYS A 1 297 ? 5.239 -0.178 -22.754 1.00 83.75 297 LYS A N 1
ATOM 2246 C CA . LYS A 1 297 ? 6.024 1.060 -22.621 1.00 83.75 297 LYS A CA 1
ATOM 2247 C C . LYS A 1 297 ? 7.296 0.881 -21.798 1.00 83.75 297 LYS A C 1
ATOM 2249 O O . LYS A 1 297 ? 8.329 1.439 -22.140 1.00 83.75 297 LYS A O 1
ATOM 2254 N N . LEU A 1 298 ? 7.227 0.105 -20.717 1.00 86.44 298 LEU A N 1
ATOM 2255 C CA . LEU A 1 298 ? 8.406 -0.197 -19.902 1.00 86.44 298 LEU A CA 1
ATOM 2256 C C . LEU A 1 298 ? 9.407 -1.077 -20.665 1.00 86.44 298 LEU A C 1
ATOM 2258 O O . LEU A 1 298 ? 10.608 -0.969 -20.441 1.00 86.44 298 LEU A O 1
ATOM 2262 N N . GLU A 1 299 ? 8.931 -1.948 -21.559 1.00 90.38 299 GLU A N 1
ATOM 2263 C CA . GLU A 1 299 ? 9.792 -2.719 -22.462 1.00 90.38 299 GLU A CA 1
ATOM 2264 C C . GLU A 1 299 ? 10.490 -1.827 -23.495 1.00 90.38 299 GLU A C 1
ATOM 2266 O O . GLU A 1 299 ? 11.675 -2.043 -23.756 1.00 90.38 299 GLU A O 1
ATOM 2271 N N . ASP A 1 300 ? 9.796 -0.813 -24.020 1.00 88.69 300 ASP A N 1
ATOM 2272 C CA . ASP A 1 300 ? 10.389 0.203 -24.894 1.00 88.69 300 ASP A CA 1
ATOM 2273 C C . ASP A 1 300 ? 11.464 1.016 -24.140 1.00 88.69 300 ASP A C 1
ATOM 2275 O O . ASP A 1 300 ? 12.600 1.097 -24.605 1.00 88.69 300 ASP A O 1
ATOM 2279 N N . GLU A 1 301 ? 11.173 1.513 -22.927 1.00 85.19 301 GLU A N 1
ATOM 2280 C CA . GLU A 1 301 ? 12.166 2.192 -22.064 1.00 85.19 301 GLU A CA 1
ATOM 2281 C C . GLU A 1 301 ? 13.376 1.295 -21.758 1.00 85.19 301 GLU A C 1
ATOM 2283 O O . GLU A 1 301 ? 14.524 1.744 -21.756 1.00 85.19 301 GLU A O 1
ATOM 2288 N N . LEU A 1 302 ? 13.145 0.006 -21.496 1.00 89.19 302 LEU A N 1
ATOM 2289 C CA . LEU A 1 302 ? 14.220 -0.952 -21.253 1.00 89.19 302 LEU A CA 1
ATOM 2290 C C . LEU A 1 302 ? 15.114 -1.122 -22.488 1.00 89.19 302 LEU A C 1
ATOM 2292 O O . LEU A 1 302 ? 16.330 -1.281 -22.349 1.00 89.19 302 LEU A O 1
ATOM 2296 N N . LEU A 1 303 ? 14.527 -1.120 -23.684 1.00 89.25 303 LEU A N 1
ATOM 2297 C CA . LEU A 1 303 ? 15.262 -1.201 -24.940 1.00 89.25 303 LEU A CA 1
ATOM 2298 C C . LEU A 1 303 ? 16.100 0.062 -25.165 1.00 89.25 303 LEU A C 1
ATOM 2300 O O . LEU A 1 303 ? 17.281 -0.060 -25.484 1.00 89.25 303 LEU A O 1
ATOM 2304 N N . GLU A 1 304 ? 15.539 1.247 -24.922 1.00 87.50 304 GLU A N 1
ATOM 2305 C CA . GLU A 1 304 ? 16.270 2.518 -24.997 1.00 87.50 304 GLU A CA 1
ATOM 2306 C C . GLU A 1 304 ? 17.465 2.547 -24.032 1.00 87.50 304 GLU A C 1
ATOM 2308 O O . GLU A 1 304 ? 18.588 2.837 -24.449 1.00 87.50 304 GLU A O 1
ATOM 2313 N N . LEU A 1 305 ? 17.265 2.139 -22.772 1.00 85.69 305 LEU A N 1
ATOM 2314 C CA . LEU A 1 305 ? 18.333 2.070 -21.766 1.00 85.69 305 LEU A CA 1
ATOM 2315 C C . LEU A 1 305 ? 19.461 1.103 -22.142 1.00 85.69 305 LEU A C 1
ATOM 2317 O O . LEU A 1 305 ? 20.612 1.334 -21.778 1.00 85.69 305 LEU A O 1
ATOM 2321 N N . ARG A 1 306 ? 19.145 0.008 -22.842 1.00 87.06 306 ARG A N 1
ATOM 2322 C CA . ARG A 1 306 ? 20.148 -0.953 -23.329 1.00 87.06 306 ARG A CA 1
ATOM 2323 C C . ARG A 1 306 ? 20.953 -0.412 -24.509 1.00 87.06 306 ARG A C 1
ATOM 2325 O O . ARG A 1 306 ? 22.083 -0.850 -24.703 1.00 87.06 306 ARG A O 1
ATOM 2332 N N . ILE A 1 307 ? 20.377 0.496 -25.297 1.00 85.56 307 ILE A N 1
ATOM 2333 C CA . ILE A 1 307 ? 21.056 1.146 -26.424 1.00 85.56 307 ILE A CA 1
ATOM 2334 C C . ILE A 1 307 ? 21.986 2.263 -25.924 1.00 85.56 307 ILE A C 1
ATOM 2336 O O . ILE A 1 307 ? 23.053 2.461 -26.498 1.00 85.56 307 ILE A O 1
ATOM 2340 N N . SER A 1 308 ? 21.619 2.968 -24.849 1.00 78.44 308 SER A N 1
ATOM 2341 C CA . SER A 1 308 ? 22.330 4.151 -24.340 1.00 78.44 308 SER A CA 1
ATOM 2342 C C . SER A 1 308 ? 23.524 3.867 -23.393 1.00 78.44 308 SER A C 1
ATOM 2344 O O . SER A 1 308 ? 23.755 4.656 -22.480 1.00 78.44 308 SER A O 1
ATOM 2346 N N . ASP A 1 309 ? 24.292 2.790 -23.616 1.00 68.31 309 ASP A N 1
ATOM 2347 C CA . ASP A 1 309 ? 25.586 2.445 -22.966 1.00 68.31 309 ASP A CA 1
ATOM 2348 C C . ASP A 1 309 ? 25.606 1.778 -21.552 1.00 68.31 309 ASP A C 1
ATOM 2350 O O . ASP A 1 309 ? 24.668 1.859 -20.755 1.00 68.31 309 ASP A O 1
ATOM 2354 N N . GLU A 1 310 ? 26.717 1.076 -21.244 1.00 55.88 310 GLU A N 1
ATOM 2355 C CA . GLU A 1 310 ? 26.907 0.103 -20.135 1.00 55.88 310 GLU A CA 1
ATOM 2356 C C . GLU A 1 310 ? 26.757 0.625 -18.682 1.00 55.88 310 GLU A C 1
ATOM 2358 O O . GLU A 1 310 ? 26.646 -0.188 -17.755 1.00 55.88 310 GLU A O 1
ATOM 2363 N N . GLU A 1 311 ? 26.742 1.937 -18.435 1.00 62.97 311 GLU A N 1
ATOM 2364 C CA . GLU A 1 311 ? 26.667 2.498 -17.069 1.00 62.97 311 GLU A CA 1
ATOM 2365 C C . GLU A 1 311 ? 25.299 2.283 -16.390 1.00 62.97 311 GLU A C 1
ATOM 2367 O O . GLU A 1 311 ? 25.181 2.372 -15.168 1.00 62.97 311 GLU A O 1
ATOM 2372 N N . ASN A 1 312 ? 24.263 1.897 -17.144 1.00 72.75 312 ASN A N 1
ATOM 2373 C CA . ASN A 1 312 ? 22.910 1.670 -16.622 1.00 72.75 312 ASN A CA 1
ATOM 2374 C C . ASN A 1 312 ? 22.618 0.215 -16.196 1.00 72.75 312 ASN A C 1
ATOM 2376 O O . ASN A 1 312 ? 21.453 -0.129 -15.978 1.00 72.75 312 ASN A O 1
ATOM 2380 N N . LYS A 1 313 ? 23.634 -0.651 -16.032 1.00 84.12 313 LYS A N 1
ATOM 2381 C CA . LYS A 1 313 ? 23.466 -2.087 -15.689 1.00 84.12 313 LYS A CA 1
ATOM 2382 C C . LYS A 1 313 ? 22.500 -2.345 -14.525 1.00 84.12 313 LYS A C 1
ATOM 2384 O O . LYS A 1 313 ? 21.694 -3.274 -14.593 1.00 84.12 313 LYS A O 1
ATOM 2389 N N . GLU A 1 314 ? 22.551 -1.536 -13.466 1.00 84.19 314 GLU A N 1
ATOM 2390 C CA . GLU A 1 314 ? 21.646 -1.680 -12.317 1.00 84.19 314 GLU A CA 1
ATOM 2391 C C . GLU A 1 314 ? 20.198 -1.291 -12.654 1.00 84.19 314 GLU A C 1
ATOM 2393 O O . GLU A 1 314 ? 19.280 -2.058 -12.358 1.00 84.19 314 GLU A O 1
ATOM 2398 N N . LYS A 1 315 ? 19.989 -0.154 -13.331 1.00 84.12 315 LYS A N 1
ATOM 2399 C CA . LYS A 1 315 ? 18.658 0.303 -13.766 1.00 84.12 315 LYS A CA 1
ATOM 2400 C C . LYS A 1 315 ? 18.008 -0.690 -14.725 1.00 84.12 315 LYS A C 1
ATOM 2402 O O . LYS A 1 315 ? 16.838 -1.012 -14.553 1.00 84.12 315 LYS A O 1
ATOM 2407 N N . ILE A 1 316 ? 18.780 -1.221 -15.678 1.00 89.56 316 ILE A N 1
ATOM 2408 C CA . ILE A 1 316 ? 18.348 -2.259 -16.626 1.00 89.56 316 ILE A CA 1
ATOM 2409 C C . ILE A 1 316 ? 17.888 -3.501 -15.859 1.00 89.56 316 ILE A C 1
ATOM 2411 O O . ILE A 1 316 ? 16.750 -3.937 -16.016 1.00 89.56 316 ILE A O 1
ATOM 2415 N N . LYS A 1 317 ? 18.730 -4.031 -14.963 1.00 90.38 317 LYS A N 1
ATOM 2416 C CA . LYS A 1 317 ? 18.406 -5.212 -14.148 1.00 90.38 317 LYS A CA 1
ATOM 2417 C C . LYS A 1 317 ? 17.159 -5.001 -13.285 1.00 90.38 317 LYS A C 1
ATOM 2419 O O . LYS A 1 317 ? 16.343 -5.911 -13.123 1.00 90.38 317 LYS A O 1
ATOM 2424 N N . ASN A 1 318 ? 17.018 -3.818 -12.694 1.00 86.44 318 ASN A N 1
ATOM 2425 C CA . ASN A 1 318 ? 15.866 -3.485 -11.871 1.00 86.44 318 ASN A CA 1
ATOM 2426 C C . ASN A 1 318 ? 14.592 -3.373 -12.713 1.00 86.44 318 ASN A C 1
ATOM 2428 O O . ASN A 1 318 ? 13.584 -3.987 -12.363 1.00 86.44 318 ASN A O 1
ATOM 2432 N N . LEU A 1 319 ? 14.644 -2.680 -13.851 1.00 88.75 319 LEU A N 1
ATOM 2433 C CA . LEU A 1 319 ? 13.502 -2.536 -14.748 1.00 88.75 319 LEU A CA 1
ATOM 2434 C C . LEU A 1 319 ? 13.073 -3.881 -15.352 1.00 88.75 319 LEU A C 1
ATOM 2436 O O . LEU A 1 319 ? 11.884 -4.189 -15.358 1.00 88.75 319 LEU A O 1
ATOM 2440 N N . GLU A 1 320 ? 14.016 -4.742 -15.747 1.00 93.19 320 GLU A N 1
ATOM 2441 C CA . GLU A 1 320 ? 13.744 -6.128 -16.161 1.00 93.19 320 GLU A CA 1
ATOM 2442 C C . GLU A 1 320 ? 12.977 -6.905 -15.089 1.00 93.19 320 GLU A C 1
ATOM 2444 O O . GLU A 1 320 ? 11.985 -7.586 -15.369 1.00 93.19 320 GLU A O 1
ATOM 2449 N N . LYS A 1 321 ? 13.425 -6.794 -13.835 1.00 90.88 321 LYS A N 1
ATOM 2450 C CA . LYS A 1 321 ? 12.786 -7.459 -12.700 1.00 90.88 321 LYS A CA 1
ATOM 2451 C C . LYS A 1 321 ? 11.391 -6.886 -12.425 1.00 90.88 321 LYS A C 1
ATOM 2453 O O . LYS A 1 321 ? 10.467 -7.661 -12.182 1.00 90.88 321 LYS A O 1
ATOM 2458 N N . SER A 1 322 ? 11.222 -5.567 -12.519 1.00 89.44 322 SER A N 1
ATOM 2459 C CA . SER A 1 322 ? 9.927 -4.884 -12.428 1.00 89.44 322 SER A CA 1
ATOM 2460 C C . SER A 1 322 ? 8.956 -5.385 -13.497 1.00 89.44 322 SER A C 1
ATOM 2462 O O . SER A 1 322 ? 7.869 -5.852 -13.162 1.00 89.44 322 SER A O 1
ATOM 2464 N N . ILE A 1 323 ? 9.367 -5.390 -14.770 1.00 92.69 323 ILE A N 1
ATOM 2465 C CA . ILE A 1 323 ? 8.572 -5.902 -15.897 1.00 92.69 323 ILE A CA 1
ATOM 2466 C C . ILE A 1 323 ? 8.205 -7.373 -15.677 1.00 92.69 323 ILE A C 1
ATOM 2468 O O . ILE A 1 323 ? 7.060 -7.765 -15.905 1.00 92.69 323 ILE A O 1
ATOM 2472 N N . SER A 1 324 ? 9.138 -8.193 -15.180 1.00 94.69 324 SER A N 1
ATOM 2473 C CA . SER A 1 324 ? 8.870 -9.600 -14.861 1.00 94.69 324 SER A CA 1
ATOM 2474 C C . SER A 1 324 ? 7.748 -9.761 -13.830 1.00 94.69 324 SER A C 1
ATOM 2476 O O . SER A 1 324 ? 6.850 -10.585 -14.022 1.00 94.69 324 SER A O 1
ATOM 2478 N N . TYR A 1 325 ? 7.754 -8.963 -12.760 1.00 92.75 325 TYR A N 1
ATOM 2479 C CA . TYR A 1 325 ? 6.676 -8.974 -11.772 1.00 92.75 325 TYR A CA 1
ATOM 2480 C C . TYR A 1 325 ? 5.338 -8.537 -12.372 1.00 92.75 325 TYR A C 1
ATOM 2482 O O . TYR A 1 325 ? 4.327 -9.200 -12.140 1.00 92.75 325 TYR A O 1
ATOM 2490 N N . LEU A 1 326 ? 5.330 -7.482 -13.190 1.00 92.50 326 LEU A N 1
ATOM 2491 C CA . LEU A 1 326 ? 4.110 -6.986 -13.830 1.00 92.50 326 LEU A CA 1
ATOM 2492 C C . LEU A 1 326 ? 3.514 -8.014 -14.803 1.00 92.50 326 LEU A C 1
ATOM 2494 O O . LEU A 1 326 ? 2.302 -8.215 -14.802 1.00 92.50 326 LEU A O 1
ATOM 2498 N N . LYS A 1 327 ? 4.346 -8.727 -15.575 1.00 95.00 327 LYS A N 1
ATOM 2499 C CA . LYS A 1 327 ? 3.896 -9.816 -16.461 1.00 95.00 327 LYS A CA 1
ATOM 2500 C C . LYS A 1 327 ? 3.265 -10.971 -15.685 1.00 95.00 327 LYS A C 1
ATOM 2502 O O . LYS A 1 327 ? 2.167 -11.403 -16.024 1.00 95.00 327 LYS A O 1
ATOM 2507 N N . LYS A 1 328 ? 3.909 -11.423 -14.604 1.00 95.81 328 LYS A N 1
ATOM 2508 C CA . LYS A 1 328 ? 3.352 -12.473 -13.733 1.00 95.81 328 LYS A CA 1
ATOM 2509 C C . LYS A 1 328 ? 2.031 -12.048 -13.096 1.00 95.81 328 LYS A C 1
ATOM 2511 O O . LYS A 1 328 ? 1.106 -12.848 -13.005 1.00 95.81 328 LYS A O 1
ATOM 2516 N N . ALA A 1 329 ? 1.927 -10.797 -12.653 1.00 93.75 329 ALA A N 1
ATOM 2517 C CA . ALA A 1 329 ? 0.681 -10.268 -12.112 1.00 93.75 329 ALA A CA 1
ATOM 2518 C C . ALA A 1 329 ? -0.417 -10.215 -13.186 1.00 93.75 329 ALA A C 1
ATOM 2520 O O . ALA A 1 329 ? -1.529 -10.680 -12.952 1.00 93.75 329 ALA A O 1
ATOM 2521 N N . LEU A 1 330 ? -0.084 -9.759 -14.396 1.00 94.25 330 LEU A N 1
ATOM 2522 C CA . LEU A 1 330 ? -1.001 -9.709 -15.530 1.00 94.25 330 LEU A CA 1
ATOM 2523 C C . LEU A 1 330 ? -1.579 -11.091 -15.890 1.00 94.25 330 LEU A C 1
ATOM 2525 O O . LEU A 1 330 ? -2.776 -11.195 -16.160 1.00 94.25 330 LEU A O 1
ATOM 2529 N N . GLU A 1 331 ? -0.770 -12.153 -15.877 1.00 95.69 331 GLU A N 1
ATOM 2530 C CA . GLU A 1 331 ? -1.253 -13.534 -16.060 1.00 95.69 331 GLU A CA 1
ATOM 2531 C C . GLU A 1 331 ? -2.280 -13.916 -14.984 1.00 95.69 331 GLU A C 1
ATOM 2533 O O . GLU A 1 331 ? -3.322 -14.509 -15.267 1.00 95.69 331 GLU A O 1
ATOM 2538 N N . ARG A 1 332 ? -2.034 -13.522 -13.731 1.00 94.44 332 ARG A N 1
ATOM 2539 C CA . ARG A 1 332 ? -2.955 -13.782 -12.618 1.00 94.44 332 ARG A CA 1
ATOM 2540 C C . ARG A 1 332 ? -4.257 -12.997 -12.758 1.00 94.44 332 ARG A C 1
ATOM 2542 O O . ARG A 1 332 ? -5.315 -13.554 -12.473 1.00 94.44 332 ARG A O 1
ATOM 2549 N N . TYR A 1 333 ? -4.206 -11.757 -13.243 1.00 92.31 333 TYR A N 1
ATOM 2550 C CA . TYR A 1 333 ? -5.405 -10.959 -13.522 1.00 92.31 333 TYR A CA 1
ATOM 2551 C C . TYR A 1 333 ? -6.260 -11.612 -14.607 1.00 92.31 333 TYR A C 1
ATOM 2553 O O . TYR A 1 333 ? -7.477 -11.705 -14.467 1.00 92.31 333 TYR A O 1
ATOM 2561 N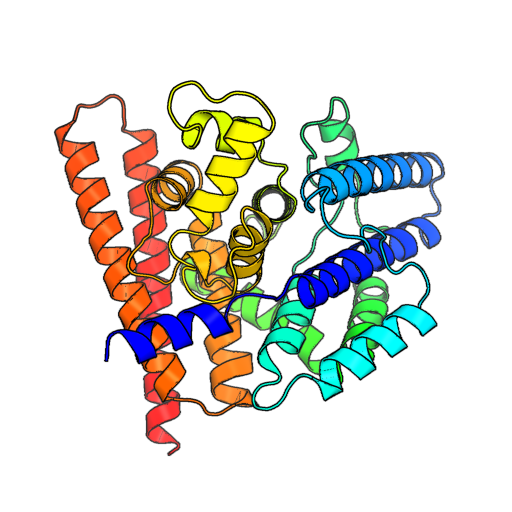 N . GLN A 1 334 ? -5.622 -12.125 -15.662 1.00 92.69 334 GLN A N 1
ATOM 2562 C CA . GLN A 1 334 ? -6.304 -12.860 -16.727 1.00 92.69 334 GLN A CA 1
ATOM 2563 C C . GLN A 1 334 ? -6.977 -14.125 -16.195 1.00 92.69 334 GLN A C 1
ATOM 2565 O O . GLN A 1 334 ? -8.119 -14.390 -16.555 1.00 92.69 334 GLN A O 1
ATOM 2570 N N . ASN A 1 335 ? -6.332 -14.862 -15.289 1.00 92.88 335 ASN A N 1
ATOM 2571 C CA . ASN A 1 335 ? -6.956 -16.024 -14.655 1.00 92.88 335 ASN A CA 1
ATOM 2572 C C . ASN A 1 335 ? -8.209 -15.638 -13.852 1.00 92.88 335 ASN A C 1
ATOM 2574 O O . ASN A 1 335 ? -9.230 -16.307 -13.988 1.00 92.88 335 ASN A O 1
ATOM 2578 N N . ILE A 1 336 ? -8.177 -14.529 -13.099 1.00 90.38 336 ILE A N 1
ATOM 2579 C CA . ILE A 1 336 ? -9.365 -14.009 -12.393 1.00 90.38 336 ILE A CA 1
ATOM 2580 C C . ILE A 1 336 ? -10.472 -13.653 -13.388 1.00 90.38 336 ILE A C 1
ATOM 2582 O O . ILE A 1 336 ? -11.623 -14.026 -13.191 1.00 90.38 336 ILE A O 1
ATOM 2586 N N . TYR A 1 337 ? -10.131 -12.968 -14.480 1.00 88.44 337 TYR A N 1
ATOM 2587 C CA . TYR A 1 337 ? -11.092 -12.635 -15.528 1.00 88.44 337 TYR A CA 1
ATOM 2588 C C . TYR A 1 337 ? -11.741 -13.890 -16.140 1.00 88.44 337 TYR A C 1
ATOM 2590 O O . TYR A 1 337 ? -12.957 -13.937 -16.314 1.00 88.44 337 TYR A O 1
ATOM 2598 N N . MET A 1 338 ? -10.952 -14.932 -16.417 1.00 87.69 338 MET A N 1
ATOM 2599 C CA . MET A 1 338 ? -11.457 -16.199 -16.953 1.00 87.69 338 MET A CA 1
ATOM 2600 C C . MET A 1 338 ? -12.334 -16.954 -15.944 1.00 87.69 338 MET A C 1
ATOM 2602 O O . MET A 1 338 ? -13.317 -17.572 -16.347 1.00 87.69 338 MET A O 1
ATOM 2606 N N . GLU A 1 339 ? -12.004 -16.913 -14.649 1.00 86.88 339 GLU A N 1
ATOM 2607 C CA . GLU A 1 339 ? -12.862 -17.421 -13.568 1.00 86.88 339 GLU A CA 1
ATOM 2608 C C . GLU A 1 339 ? -14.189 -16.653 -13.522 1.00 86.88 339 GLU A C 1
ATOM 2610 O O . GLU A 1 339 ? -15.254 -17.259 -13.421 1.00 86.88 339 GLU A O 1
ATOM 2615 N N . ALA A 1 340 ? -14.139 -15.328 -13.651 1.00 79.94 340 ALA A N 1
ATOM 2616 C CA . ALA A 1 340 ? -15.320 -14.481 -13.613 1.00 79.94 340 ALA A CA 1
ATOM 2617 C C . ALA A 1 340 ? -16.257 -14.731 -14.798 1.00 79.94 340 ALA A C 1
ATOM 2619 O O . ALA A 1 340 ? -17.457 -14.896 -14.604 1.00 79.94 340 ALA A O 1
ATOM 2620 N N . ASN A 1 341 ? -15.706 -14.844 -16.007 1.00 74.94 341 ASN A N 1
ATOM 2621 C CA . ASN A 1 341 ? -16.477 -15.027 -17.236 1.00 74.94 341 ASN A CA 1
ATOM 2622 C C . ASN A 1 341 ? -17.129 -16.419 -17.361 1.00 74.94 341 ASN A C 1
ATOM 2624 O O . ASN A 1 341 ? -18.024 -16.601 -18.174 1.00 74.94 341 ASN A O 1
ATOM 2628 N N . LYS A 1 342 ? -16.685 -17.413 -16.577 1.00 76.50 342 LYS A N 1
ATOM 2629 C CA . LYS A 1 342 ? -17.326 -18.741 -16.501 1.00 76.50 342 LYS A CA 1
ATOM 2630 C C . LYS A 1 342 ? -18.532 -18.784 -15.557 1.00 76.50 342 LYS A C 1
ATOM 2632 O O . LYS A 1 342 ? -19.276 -19.756 -15.590 1.00 76.50 342 LYS A O 1
ATOM 2637 N N . ASN A 1 343 ? -18.678 -17.779 -14.693 1.00 59.12 343 ASN A N 1
ATOM 2638 C CA . ASN A 1 343 ? -19.709 -17.704 -13.655 1.00 59.12 343 ASN A CA 1
ATOM 2639 C C . ASN A 1 343 ? -20.824 -16.685 -13.980 1.00 59.12 343 ASN A C 1
ATOM 2641 O O . ASN A 1 343 ? -21.655 -16.409 -13.112 1.00 59.12 343 ASN A O 1
ATOM 2645 N N . VAL A 1 344 ? -20.810 -16.108 -15.189 1.00 55.00 344 VAL A N 1
ATOM 2646 C CA . VAL A 1 344 ? -21.844 -15.221 -15.759 1.00 55.00 344 VAL A CA 1
ATOM 2647 C C . VAL A 1 344 ? -22.689 -16.022 -16.739 1.00 55.00 344 VAL A C 1
ATOM 2649 O O . VAL A 1 344 ? -23.926 -15.860 -16.700 1.00 55.00 344 VAL A O 1
#